Protein AF-A0A918HCF5-F1 (afdb_monomer_lite)

Foldseek 3Di:
DDKAWPDKDQAWWKDAPPDIWTKIKTKIAQPPDPQGIKIWIATPVGIDMATHVFDLRRVLRRLVVQVVVRMWTQFLSQALQWADDPVRRNVRAQKTWGHDQLEPTDPVRIDGRGHGHDPVRGDRPVVSVVSNVVSVVRHRPPDPPPPDPQQDDPDCDVVLLVVLQVPAQAKRWDFAPVDDPVDDGDLQRTQWIFGHHNNSDTDDTDGRPSHQHACVSVVHPDQPAQLSVQQSCCVSVNHPPLSNLLRLLAAWWKAQPPDPDQDWDADPVGIEGEIERDPVLDDPPRPDIDTDNSLVVLVVDDQQYWYWYSPPDPGIDTDGSVSSNVSNVVVVD

Secondary structure (DSSP, 8-state):
--EEEEEEEEEEEEEETTEEEEEEEEEEEETT-SS-EEEEEEETTEEEEEEESSHHHHHHHHHHHHHHTT-EE-BGGGSTTEE--HHHHHTT--EEEEPPTTSPPPTT-EEETTSB--GGG---HHHHHHHHHHHHHSPPPP--------S-PPP--HHHHHHHHHSTTSEEEEE-TTS-TTS---GGGEEEEEEB-TTS-B-S-EE-TT----TTTTTPPPPSSHHHHHHHHHHTTSS-THHHHHHHHHSEEEEE-SSSSPP-EEETTEEEEEEBSSGGGS-TT---EEEEEHHHHHHHS-TT-EEEESTTSSS--EEEHHHHHHHHHHTT-

pLDDT: mean 84.23, std 12.56, range [34.47, 98.44]

Structure (mmCIF, N/CA/C/O backbone):
data_AF-A0A918HCF5-F1
#
_entry.id   AF-A0A918HCF5-F1
#
loop_
_atom_site.group_PDB
_atom_site.id
_atom_site.type_symbol
_atom_site.label_atom_id
_atom_site.label_alt_id
_atom_site.label_comp_id
_atom_site.label_asym_id
_atom_site.label_entity_id
_atom_site.label_seq_id
_atom_site.pdbx_PDB_ins_code
_atom_site.Cartn_x
_atom_site.Cartn_y
_atom_site.Cartn_z
_atom_site.occupancy
_atom_site.B_iso_or_equiv
_atom_site.auth_seq_id
_atom_site.auth_comp_id
_atom_site.auth_asym_id
_atom_site.auth_atom_id
_atom_site.pdbx_PDB_model_num
ATOM 1 N N . MET A 1 1 ? -17.918 14.157 27.169 1.00 62.50 1 MET A N 1
ATOM 2 C CA . MET A 1 1 ? -18.364 13.954 25.779 1.00 62.50 1 MET A CA 1
ATOM 3 C C . MET A 1 1 ? -18.191 15.289 25.084 1.00 62.50 1 MET A C 1
ATOM 5 O O . MET A 1 1 ? -18.871 16.236 25.462 1.00 62.50 1 MET A O 1
ATOM 9 N N . SER A 1 2 ? -17.173 15.403 24.230 1.00 82.69 2 SER A N 1
ATOM 10 C CA . SER A 1 2 ? -16.855 16.632 23.493 1.00 82.69 2 SER A CA 1
ATOM 11 C C . SER A 1 2 ? -17.168 16.400 22.019 1.00 82.69 2 SER A C 1
ATOM 13 O O . SER A 1 2 ? -16.703 15.413 21.444 1.00 82.69 2 SER A O 1
ATOM 15 N N . GLU A 1 3 ? -17.974 17.280 21.429 1.00 91.75 3 GLU A N 1
ATOM 16 C CA . GLU A 1 3 ? -18.255 17.289 19.994 1.00 91.75 3 GLU A CA 1
ATOM 17 C C . GLU A 1 3 ? -17.175 18.107 19.281 1.00 91.75 3 GLU A C 1
ATOM 19 O O . GLU A 1 3 ? -16.927 19.264 19.615 1.00 91.75 3 GLU A O 1
ATOM 24 N N . THR A 1 4 ? -16.530 17.500 18.290 1.00 93.38 4 THR A N 1
ATOM 25 C CA . THR A 1 4 ? -15.562 18.150 17.407 1.00 93.38 4 THR A CA 1
ATOM 26 C C . THR A 1 4 ? -16.168 18.264 16.018 1.00 93.38 4 THR A C 1
ATOM 28 O O . THR A 1 4 ? -16.394 17.252 15.352 1.00 93.38 4 THR A O 1
ATOM 31 N N . LEU A 1 5 ? -16.420 19.493 15.565 1.00 94.88 5 LEU A N 1
ATOM 32 C CA . LEU A 1 5 ? -16.861 19.749 14.197 1.00 94.88 5 LEU A CA 1
ATOM 33 C C . LEU A 1 5 ? -15.720 19.415 13.228 1.00 94.88 5 LEU A C 1
ATOM 35 O O . LEU A 1 5 ? -14.623 19.957 13.351 1.00 94.88 5 LEU A O 1
ATOM 39 N N . LEU A 1 6 ? -15.988 18.525 12.275 1.00 91.38 6 LEU A N 1
ATOM 40 C CA . LEU A 1 6 ? -15.022 18.118 11.254 1.00 91.38 6 LEU A CA 1
ATOM 41 C C . LEU A 1 6 ? -15.186 18.941 9.973 1.00 91.38 6 LEU A C 1
ATOM 43 O O . LEU A 1 6 ? -14.208 19.195 9.278 1.00 91.38 6 LEU A O 1
ATOM 47 N N . GLY A 1 7 ? -16.408 19.391 9.688 1.00 92.81 7 GLY A N 1
ATOM 48 C CA . GLY A 1 7 ? -16.678 20.339 8.618 1.00 92.81 7 GLY A CA 1
ATOM 49 C C . GLY A 1 7 ? -18.156 20.688 8.490 1.00 92.81 7 GLY A C 1
ATOM 50 O O . GLY A 1 7 ? -19.034 20.072 9.105 1.00 92.81 7 GLY A O 1
ATOM 51 N N . SER A 1 8 ? -18.425 21.729 7.710 1.00 96.19 8 SER A N 1
ATOM 52 C CA . SER A 1 8 ? -19.771 22.173 7.376 1.00 96.19 8 SER A CA 1
ATOM 53 C C . SER A 1 8 ? -19.778 22.963 6.073 1.00 96.19 8 SER A C 1
ATOM 55 O O . SER A 1 8 ? -18.769 23.543 5.673 1.00 96.19 8 SER A O 1
ATOM 57 N N . ARG A 1 9 ? -20.935 22.987 5.413 1.00 95.38 9 ARG A N 1
ATOM 58 C CA . ARG A 1 9 ? -21.209 23.822 4.242 1.00 95.38 9 ARG A CA 1
ATOM 59 C C . ARG A 1 9 ? -22.702 24.110 4.134 1.00 95.38 9 ARG A C 1
ATOM 61 O O . ARG A 1 9 ? -23.513 23.310 4.589 1.00 95.38 9 ARG A O 1
ATOM 68 N N . ASP A 1 10 ? -23.076 25.238 3.546 1.00 95.12 10 ASP A N 1
ATOM 69 C CA . ASP A 1 10 ? -24.474 25.684 3.442 1.00 95.12 10 ASP A CA 1
ATOM 70 C C . ASP A 1 10 ? -24.995 25.722 1.995 1.00 95.12 10 ASP A C 1
ATOM 72 O O . ASP A 1 10 ? -26.099 26.197 1.739 1.00 95.12 10 ASP A O 1
ATOM 76 N N . ASP A 1 11 ? -24.190 25.258 1.042 1.00 94.81 11 ASP A N 1
ATOM 77 C CA . ASP A 1 11 ? -24.342 25.411 -0.406 1.00 94.81 11 ASP A CA 1
ATOM 78 C C . ASP A 1 11 ? -24.491 24.088 -1.167 1.00 94.81 11 ASP A C 1
ATOM 80 O O . ASP A 1 11 ? -24.522 24.088 -2.397 1.00 94.81 11 ASP A O 1
ATOM 84 N N . ALA A 1 12 ? -24.650 22.968 -0.459 1.00 95.88 12 ALA A N 1
ATOM 85 C CA . ALA A 1 12 ? -24.841 21.670 -1.088 1.00 95.88 12 ALA A CA 1
ATOM 86 C C . ALA A 1 12 ? -26.164 21.623 -1.869 1.00 95.88 12 ALA A C 1
ATOM 88 O O . ALA A 1 12 ? -27.188 22.177 -1.454 1.00 95.88 12 ALA A O 1
ATOM 89 N N . THR A 1 13 ? -26.161 20.926 -3.004 1.00 97.69 13 THR A N 1
ATOM 90 C CA . THR A 1 13 ? -27.357 20.755 -3.837 1.00 97.69 13 THR A CA 1
ATOM 91 C C . THR A 1 13 ? -28.070 19.448 -3.499 1.00 97.69 13 THR A C 1
ATOM 93 O O . THR A 1 13 ? -27.439 18.406 -3.340 1.00 97.69 13 THR A O 1
ATOM 96 N N . ALA A 1 14 ? -29.397 19.485 -3.449 1.00 97.00 14 ALA A N 1
ATOM 97 C CA . ALA A 1 14 ? -30.251 18.307 -3.409 1.00 97.00 14 ALA A CA 1
ATOM 98 C C . ALA A 1 14 ? -31.301 18.364 -4.516 1.00 97.00 14 ALA A C 1
ATOM 100 O O . ALA A 1 14 ? -31.730 19.447 -4.924 1.00 97.00 14 ALA A O 1
ATOM 101 N N . VAL A 1 15 ? -31.712 17.199 -5.005 1.00 96.94 15 VAL A N 1
ATOM 102 C CA . VAL A 1 15 ? -32.641 17.081 -6.131 1.00 96.94 15 VAL A CA 1
ATOM 103 C C . VAL A 1 15 ? -33.802 16.150 -5.822 1.00 96.94 15 VAL A C 1
ATOM 105 O O . VAL A 1 15 ? -33.627 15.140 -5.146 1.00 96.94 15 VAL A O 1
ATOM 108 N N . ARG A 1 16 ? -34.984 16.485 -6.342 1.00 96.06 16 ARG A N 1
ATOM 109 C CA . ARG A 1 16 ? -36.192 15.651 -6.297 1.00 96.06 16 ARG A CA 1
ATOM 110 C C . ARG A 1 16 ? -36.921 15.761 -7.631 1.00 96.06 16 ARG A C 1
ATOM 112 O O . ARG A 1 16 ? -37.578 16.759 -7.921 1.00 96.06 16 ARG A O 1
ATOM 119 N N . GLY A 1 17 ? -36.770 14.753 -8.486 1.00 91.06 17 GLY A N 1
ATOM 120 C CA . GLY A 1 17 ? -37.201 14.860 -9.883 1.00 91.06 17 GLY A CA 1
ATOM 121 C C . GLY A 1 17 ? -36.471 16.010 -10.588 1.00 91.06 17 GLY A C 1
ATOM 122 O O . GLY A 1 17 ? -35.249 15.997 -10.686 1.00 91.06 17 GLY A O 1
ATOM 123 N N . THR A 1 18 ? -37.208 17.017 -11.062 1.00 90.69 18 THR A N 1
ATOM 124 C CA . THR A 1 18 ? -36.635 18.230 -11.681 1.00 90.69 18 THR A CA 1
ATOM 125 C C . THR A 1 18 ? -36.381 19.365 -10.687 1.00 90.69 18 THR A C 1
ATOM 127 O O . THR A 1 18 ? -35.793 20.381 -11.055 1.00 90.69 18 THR A O 1
ATOM 130 N N . GLU A 1 19 ? -36.857 19.232 -9.448 1.00 95.25 19 GLU A N 1
ATOM 131 C CA . GLU A 1 19 ? -36.672 20.226 -8.395 1.00 95.25 19 GLU A CA 1
ATOM 132 C C . GLU A 1 19 ? -35.223 20.204 -7.900 1.00 95.25 19 GLU A C 1
ATOM 134 O O . GLU A 1 19 ? -34.655 19.135 -7.671 1.00 95.25 19 GLU A O 1
ATOM 139 N N . ARG A 1 20 ? -34.635 21.392 -7.717 1.00 96.31 20 ARG A N 1
ATOM 140 C CA . ARG A 1 20 ? -33.312 21.583 -7.114 1.00 96.31 20 ARG A CA 1
ATOM 141 C C . ARG A 1 20 ? -33.441 22.484 -5.897 1.00 96.31 20 ARG A C 1
ATOM 143 O O . ARG A 1 20 ? -34.070 23.536 -5.980 1.00 96.31 20 ARG A O 1
ATOM 150 N N . ALA A 1 21 ? -32.800 22.098 -4.805 1.00 96.06 21 ALA A N 1
ATOM 151 C CA . ALA A 1 21 ? -32.773 22.863 -3.572 1.00 96.06 21 ALA A CA 1
ATOM 152 C C . ALA A 1 21 ? -31.351 22.986 -3.030 1.00 96.06 21 ALA A C 1
ATOM 154 O O . ALA A 1 21 ? -30.551 22.058 -3.136 1.00 96.06 21 ALA A O 1
ATOM 155 N N . ARG A 1 22 ? -31.062 24.135 -2.417 1.00 96.94 22 ARG A N 1
ATOM 156 C CA . ARG A 1 22 ? -29.862 24.332 -1.604 1.00 96.94 22 ARG A CA 1
ATOM 157 C C . ARG A 1 22 ? -30.117 23.768 -0.206 1.00 96.94 22 ARG A C 1
ATOM 159 O O . ARG A 1 22 ? -31.209 23.943 0.337 1.00 96.94 22 ARG A O 1
ATOM 166 N N . CYS A 1 23 ? -29.125 23.102 0.362 1.00 97.06 23 CYS A N 1
ATOM 167 C CA . CYS A 1 23 ? -29.176 22.528 1.698 1.00 97.06 23 CYS A CA 1
ATOM 168 C C . CYS A 1 23 ? -27.843 22.722 2.423 1.00 97.06 23 CYS A C 1
ATOM 170 O O . CYS A 1 23 ? -26.794 22.900 1.802 1.00 97.06 23 CYS A O 1
ATOM 172 N N . ALA A 1 24 ? -27.903 22.692 3.749 1.00 98.06 24 ALA A N 1
ATOM 173 C CA . ALA A 1 24 ? -26.735 22.736 4.605 1.00 98.06 24 ALA A CA 1
ATOM 174 C C . ALA A 1 24 ? -26.363 21.332 5.073 1.00 98.06 24 ALA A C 1
ATOM 176 O O . ALA A 1 24 ? -27.235 20.544 5.439 1.00 98.06 24 ALA A O 1
ATOM 177 N N . LEU A 1 25 ? -25.065 21.050 5.087 1.00 98.25 25 LEU A N 1
ATOM 178 C CA . LEU A 1 25 ? -24.468 19.835 5.615 1.00 98.25 25 LEU A CA 1
ATOM 179 C C . LEU A 1 25 ? -23.509 20.200 6.743 1.00 98.25 25 LEU A C 1
ATOM 181 O O . LEU A 1 25 ? -22.723 21.140 6.624 1.00 98.25 25 LEU A O 1
ATOM 185 N N . ARG A 1 26 ? -23.523 19.425 7.823 1.00 97.81 26 ARG A N 1
ATOM 186 C CA . ARG A 1 26 ? -22.461 19.454 8.836 1.00 97.81 26 ARG A CA 1
ATOM 187 C C . ARG A 1 26 ? -22.110 18.043 9.265 1.00 97.81 26 ARG A C 1
ATOM 189 O O . ARG A 1 26 ? -22.986 17.181 9.313 1.00 97.81 26 ARG A O 1
ATOM 196 N N . TRP A 1 27 ? -20.846 17.819 9.593 1.00 97.44 27 TRP A N 1
ATOM 197 C CA . TRP A 1 27 ? -20.366 16.532 10.072 1.00 97.44 27 TRP A CA 1
ATOM 198 C C . TRP A 1 27 ? -19.355 16.706 11.198 1.00 97.44 27 TRP A C 1
ATOM 200 O O . TRP A 1 27 ? -18.570 17.657 11.234 1.00 97.44 27 TRP A O 1
ATOM 210 N N . TRP A 1 28 ? -19.411 15.796 12.159 1.00 96.12 28 TRP A N 1
ATOM 211 C CA . TRP A 1 28 ? -18.687 15.919 13.417 1.00 96.12 28 TRP A CA 1
ATOM 212 C C . TRP A 1 28 ? -18.269 14.558 13.959 1.00 96.12 28 TRP A C 1
ATOM 214 O O . TRP A 1 28 ? -18.730 13.507 13.502 1.00 96.12 28 TRP A O 1
ATOM 224 N N . ARG A 1 29 ? -17.400 14.604 14.967 1.00 94.00 29 ARG A N 1
ATOM 225 C CA . ARG A 1 29 ? -17.014 13.464 15.788 1.00 94.00 29 ARG A CA 1
ATOM 226 C C . ARG A 1 29 ? -17.291 13.752 17.259 1.00 94.00 29 ARG A C 1
ATOM 228 O O . ARG A 1 29 ? -16.919 14.805 17.763 1.00 94.00 29 ARG A O 1
ATOM 235 N N . GLU A 1 30 ? -17.899 12.807 17.955 1.00 93.44 30 GLU A N 1
ATOM 236 C CA . GLU A 1 30 ? -18.167 12.842 19.387 1.00 93.44 30 GLU A CA 1
ATOM 237 C C . GLU A 1 30 ? -17.288 11.814 20.108 1.00 93.44 30 GLU A C 1
ATOM 239 O O . GLU A 1 30 ? -17.373 10.607 19.875 1.00 93.44 30 GLU A O 1
ATOM 244 N N . GLU A 1 31 ? -16.409 12.293 20.984 1.00 86.12 31 GLU A N 1
ATOM 245 C CA . GLU A 1 31 ? -15.469 11.428 21.692 1.00 86.12 31 GLU A CA 1
ATOM 246 C C . GLU A 1 31 ? -16.160 10.616 22.800 1.00 86.12 31 GLU A C 1
ATOM 248 O O . GLU A 1 31 ? -16.886 11.162 23.638 1.00 86.12 31 GLU A O 1
ATOM 253 N N . GLY A 1 32 ? -15.908 9.302 22.809 1.00 80.62 32 GLY A N 1
ATOM 254 C CA . GLY A 1 32 ? -16.466 8.356 23.781 1.00 80.62 32 GLY A CA 1
ATOM 255 C C . GLY A 1 32 ? -17.873 7.840 23.453 1.00 80.62 32 GLY A C 1
ATOM 256 O O . GLY A 1 32 ? -18.394 7.012 24.198 1.00 80.62 32 GLY A O 1
ATOM 257 N N . ALA A 1 33 ? -18.490 8.286 22.354 1.00 85.56 33 ALA A N 1
ATOM 258 C CA . ALA A 1 33 ? -19.772 7.753 21.901 1.00 85.56 33 ALA A CA 1
ATOM 259 C C . ALA A 1 33 ? -19.594 6.401 21.166 1.00 85.56 33 ALA A C 1
ATOM 261 O O . ALA A 1 33 ? -18.639 6.255 20.402 1.00 85.56 33 ALA A O 1
ATOM 262 N N . PRO A 1 34 ? -20.523 5.430 21.315 1.00 82.31 34 PRO A N 1
ATOM 263 C CA . PRO A 1 34 ? -20.479 4.156 20.579 1.00 82.31 34 PRO A CA 1
ATOM 264 C C . PRO A 1 34 ? -20.518 4.315 19.050 1.00 82.31 34 PRO A C 1
ATOM 266 O O . PRO A 1 34 ? -19.928 3.522 18.320 1.00 82.31 34 PRO A O 1
ATOM 269 N N . MET A 1 35 ? -21.213 5.355 18.580 1.00 90.62 35 MET A N 1
ATOM 270 C CA . MET A 1 35 ? -21.303 5.781 17.181 1.00 90.62 35 MET A CA 1
ATOM 271 C C . MET A 1 35 ? -20.739 7.203 17.093 1.00 90.62 35 MET A C 1
ATOM 273 O O . MET A 1 35 ? -21.506 8.166 17.194 1.00 90.62 35 MET A O 1
ATOM 277 N N . PRO A 1 36 ? -19.404 7.352 17.029 1.00 91.62 36 PRO A N 1
ATOM 278 C CA . PRO A 1 36 ? -18.760 8.635 17.250 1.00 91.62 36 PRO A CA 1
ATOM 279 C C . PRO A 1 36 ? -18.913 9.609 16.084 1.00 91.62 36 PRO A C 1
ATOM 281 O O . PRO A 1 36 ? -18.654 10.782 16.292 1.00 91.62 36 PRO A O 1
ATOM 284 N N . TYR A 1 37 ? -19.328 9.196 14.885 1.00 94.88 37 TYR A N 1
ATOM 285 C CA . TYR A 1 37 ? -19.448 10.103 13.739 1.00 94.88 37 TYR A CA 1
ATOM 286 C C . TYR A 1 37 ? -20.899 10.477 13.473 1.00 94.88 37 TYR A C 1
ATOM 288 O O . TYR A 1 37 ? -21.778 9.614 13.466 1.00 94.88 37 TYR A O 1
ATOM 296 N N . GLY A 1 38 ? -21.139 11.763 13.223 1.00 97.00 38 GLY A N 1
ATOM 297 C CA . GLY A 1 38 ? -22.457 12.298 12.905 1.00 97.00 38 GLY A CA 1
ATOM 298 C C . GLY A 1 38 ? -22.451 13.138 11.635 1.00 97.00 38 GLY A C 1
ATOM 299 O O . GLY A 1 38 ? -21.469 13.817 11.335 1.00 97.00 38 GLY A O 1
ATOM 300 N N . VAL A 1 39 ? -23.559 13.081 10.899 1.00 98.31 39 VAL A N 1
ATOM 301 C CA . VAL A 1 39 ? -23.854 13.926 9.737 1.00 98.31 39 VAL A CA 1
ATOM 302 C C . VAL A 1 39 ? -25.265 14.479 9.901 1.00 98.31 39 VAL A C 1
ATOM 304 O O . VAL A 1 39 ? -26.181 13.759 10.293 1.00 98.31 39 VAL A O 1
ATOM 307 N N . GLU A 1 40 ? -25.449 15.753 9.581 1.00 98.44 40 GLU A N 1
ATOM 308 C CA . GLU A 1 40 ? -26.750 16.414 9.526 1.00 98.44 40 GLU A CA 1
ATOM 309 C C . GLU A 1 40 ? -26.943 17.072 8.165 1.00 98.44 40 GLU A C 1
ATOM 311 O O . GLU A 1 40 ? -26.016 17.701 7.651 1.00 98.44 40 GLU A O 1
ATOM 316 N N . ALA A 1 41 ? -28.158 16.962 7.623 1.00 98.38 41 ALA A N 1
ATOM 317 C CA . ALA A 1 41 ? -28.588 17.676 6.430 1.00 98.38 41 ALA A CA 1
ATOM 318 C C . ALA A 1 41 ? -29.865 18.481 6.695 1.00 98.38 41 ALA A C 1
ATOM 320 O O . ALA A 1 41 ? -30.915 17.910 7.003 1.00 98.38 41 ALA A O 1
ATOM 321 N N . ALA A 1 42 ? -29.792 19.798 6.500 1.00 98.19 42 ALA A N 1
ATOM 322 C CA . ALA A 1 42 ? -30.911 20.720 6.655 1.00 98.19 42 ALA A CA 1
ATOM 323 C C . ALA A 1 42 ? -31.308 21.346 5.309 1.00 98.19 42 ALA A C 1
ATOM 325 O O . ALA A 1 42 ? -30.478 21.934 4.618 1.00 98.19 42 ALA A O 1
ATOM 326 N N . GLY A 1 43 ? -32.580 21.238 4.932 1.00 97.06 43 GLY A N 1
ATOM 327 C CA . GLY A 1 43 ? -33.101 21.714 3.649 1.00 97.06 43 GLY A CA 1
ATOM 328 C C . GLY A 1 43 ? -34.630 21.827 3.641 1.00 97.06 43 GLY A C 1
ATOM 329 O O . GLY A 1 43 ? -35.248 21.903 4.704 1.00 97.06 43 GLY A O 1
ATOM 330 N N . PRO A 1 44 ? -35.281 21.810 2.463 1.00 95.69 44 PRO A N 1
ATOM 331 C CA . PRO A 1 44 ? -36.746 21.879 2.355 1.00 95.69 44 PRO A CA 1
ATOM 332 C C . PRO A 1 44 ? -37.504 20.749 3.069 1.00 95.69 44 PRO A C 1
ATOM 334 O O . PRO A 1 44 ? -38.698 20.871 3.324 1.00 95.69 44 PRO A O 1
ATOM 337 N N . TRP A 1 45 ? -36.822 19.649 3.389 1.00 95.19 45 TRP A N 1
ATOM 338 C CA . TRP A 1 45 ? -37.332 18.521 4.175 1.00 95.19 45 TRP A CA 1
ATOM 339 C C . TRP A 1 45 ? -37.234 18.731 5.699 1.00 95.19 45 TRP A C 1
ATOM 341 O O . TRP A 1 45 ? -37.576 17.827 6.457 1.00 95.19 45 TRP A O 1
ATOM 351 N N . GLY A 1 46 ? -36.758 19.888 6.169 1.00 96.69 46 GLY A N 1
ATOM 352 C CA . GLY A 1 46 ? -36.397 20.110 7.571 1.00 96.69 46 GLY A CA 1
ATOM 353 C C . GLY A 1 46 ? -34.943 19.721 7.838 1.00 96.69 46 GLY A C 1
ATOM 354 O O . GLY A 1 46 ? -34.090 19.929 6.979 1.00 96.69 46 GLY A O 1
ATOM 355 N N . SER A 1 47 ? -34.652 19.169 9.018 1.00 97.00 47 SER A N 1
ATOM 356 C CA . SER A 1 47 ? -33.322 18.655 9.374 1.00 97.00 47 SER A CA 1
ATOM 357 C C . SER A 1 47 ? -33.394 17.160 9.672 1.00 97.00 47 SER A C 1
ATOM 359 O O . SER A 1 47 ? -34.292 16.708 10.383 1.00 97.00 47 SER A O 1
ATOM 361 N N . VAL A 1 48 ? -32.452 16.405 9.111 1.00 98.12 48 VAL A N 1
ATOM 362 C CA . VAL A 1 48 ? -32.272 14.970 9.351 1.00 98.12 48 VAL A CA 1
ATOM 363 C C . VAL A 1 48 ? -30.839 14.699 9.782 1.00 98.12 48 VAL A C 1
ATOM 365 O O . VAL A 1 48 ? -29.904 15.357 9.321 1.00 98.12 48 VAL A O 1
ATOM 368 N N . GLN A 1 49 ? -30.664 13.716 10.661 1.00 97.81 49 GLN A N 1
ATOM 369 C CA . GLN A 1 49 ? -29.364 13.350 11.213 1.00 97.81 49 GLN A CA 1
ATOM 370 C C . GLN A 1 49 ? -29.129 11.847 11.106 1.00 97.81 49 GLN A C 1
ATOM 372 O O . GLN A 1 49 ? -30.047 11.043 11.271 1.00 97.81 49 GLN A O 1
ATOM 377 N N . GLY A 1 50 ? -27.872 11.485 10.876 1.00 96.81 50 GLY A N 1
ATOM 378 C CA . GLY A 1 50 ? -27.381 10.116 10.874 1.00 96.81 50 GLY A CA 1
ATOM 379 C C . GLY A 1 50 ? -26.134 10.004 11.740 1.00 96.81 50 GLY A C 1
ATOM 380 O O . GLY A 1 50 ? -25.299 10.909 11.750 1.00 96.81 50 GLY A O 1
ATOM 381 N N . ARG A 1 51 ? -26.010 8.900 12.482 1.00 95.94 51 ARG A N 1
ATOM 382 C CA . ARG A 1 51 ? -24.837 8.597 13.315 1.00 95.94 51 ARG A CA 1
ATOM 383 C C . ARG A 1 51 ? -24.325 7.195 13.024 1.00 95.94 51 ARG A C 1
ATOM 385 O O . ARG A 1 51 ? -25.128 6.285 12.822 1.00 95.94 51 ARG A O 1
ATOM 392 N N . ASN A 1 52 ? -23.006 7.022 13.004 1.00 94.19 52 ASN A N 1
ATOM 393 C CA . ASN A 1 52 ? -22.388 5.715 12.795 1.00 94.19 52 ASN A CA 1
ATOM 394 C C . ASN A 1 52 ? -20.923 5.648 13.279 1.00 94.19 52 ASN A C 1
ATOM 396 O O . ASN A 1 52 ? -20.400 6.594 13.871 1.00 94.19 52 ASN A O 1
ATOM 400 N N . HIS A 1 53 ? -20.269 4.514 13.025 1.00 88.62 53 HIS A N 1
ATOM 401 C CA . HIS A 1 53 ? -18.853 4.271 13.303 1.00 88.62 53 HIS A CA 1
ATOM 402 C C . HIS A 1 53 ? -17.900 5.032 12.368 1.00 88.62 53 HIS A C 1
ATOM 404 O O . HIS A 1 53 ? -16.729 5.174 12.706 1.00 88.62 53 HIS A O 1
ATOM 410 N N . ASP A 1 54 ? -18.397 5.558 11.243 1.00 88.94 54 ASP A N 1
ATOM 411 C CA . ASP A 1 54 ? -17.659 6.411 10.308 1.00 88.94 54 ASP A CA 1
ATOM 412 C C . ASP A 1 54 ? -18.582 7.392 9.556 1.00 88.94 54 ASP A C 1
ATOM 414 O O . ASP A 1 54 ? -19.815 7.289 9.594 1.00 88.94 54 ASP A O 1
ATOM 418 N N . LEU A 1 55 ? -17.970 8.359 8.864 1.00 91.19 55 LEU A N 1
ATOM 419 C CA . LEU A 1 55 ? -18.670 9.410 8.118 1.00 91.19 55 LEU A CA 1
ATOM 420 C C . LEU A 1 55 ? -19.454 8.884 6.908 1.00 91.19 55 LEU A C 1
ATOM 422 O O . LEU A 1 55 ? -20.508 9.440 6.598 1.00 91.19 55 LEU A O 1
ATOM 426 N N . SER A 1 56 ? -18.992 7.824 6.233 1.00 91.75 56 SER A N 1
ATOM 427 C CA . SER A 1 56 ? -19.701 7.267 5.072 1.00 91.75 56 SER A CA 1
ATOM 428 C C . SER A 1 56 ? -21.023 6.618 5.467 1.00 91.75 56 SER A C 1
ATOM 430 O O . SER A 1 56 ? -22.048 6.878 4.835 1.00 91.75 56 SER A O 1
ATOM 432 N N . HIS A 1 57 ? -21.035 5.840 6.550 1.00 93.31 57 HIS A N 1
ATOM 433 C CA . HIS A 1 57 ? -22.244 5.210 7.064 1.00 93.31 57 HIS A CA 1
ATOM 434 C C . HIS A 1 57 ? -23.167 6.227 7.746 1.00 93.31 57 HIS A C 1
ATOM 436 O O . HIS A 1 57 ? -24.387 6.120 7.621 1.00 93.31 57 HIS A O 1
ATOM 442 N N . ALA A 1 58 ? -22.619 7.252 8.409 1.00 96.06 58 ALA A N 1
ATOM 443 C CA . ALA A 1 58 ? -23.421 8.357 8.939 1.00 96.06 58 ALA A CA 1
ATOM 444 C C . ALA A 1 58 ? -24.110 9.154 7.810 1.00 96.06 58 ALA A C 1
ATOM 446 O O . ALA A 1 58 ? -25.303 9.451 7.905 1.00 96.06 58 ALA A O 1
ATOM 447 N N . LEU A 1 59 ? -23.404 9.424 6.703 1.00 97.25 59 LEU A N 1
ATOM 448 C CA . LEU A 1 59 ? -23.983 10.027 5.497 1.00 97.25 59 LEU A CA 1
ATOM 449 C C . LEU A 1 59 ? -25.028 9.109 4.843 1.00 97.25 59 LEU A C 1
ATOM 451 O O . LEU A 1 59 ? -26.054 9.595 4.368 1.00 97.25 59 LEU A O 1
ATOM 455 N N . ALA A 1 60 ? -24.803 7.793 4.824 1.00 95.38 60 ALA A N 1
ATOM 456 C CA . ALA A 1 60 ? -25.775 6.836 4.300 1.00 95.38 60 ALA A CA 1
ATOM 457 C C . ALA A 1 60 ? -27.084 6.840 5.108 1.00 95.38 60 ALA A C 1
ATOM 459 O O . ALA A 1 60 ? -28.161 6.754 4.526 1.00 95.38 60 ALA A O 1
ATOM 460 N N . GLU A 1 61 ? -27.025 7.002 6.430 1.00 97.69 61 GLU A N 1
ATOM 461 C CA . GLU A 1 61 ? -28.232 7.109 7.258 1.00 97.69 61 GLU A CA 1
ATOM 462 C C . GLU A 1 61 ? -29.031 8.387 6.948 1.00 97.69 61 GLU A C 1
ATOM 464 O O . GLU A 1 61 ? -30.246 8.328 6.757 1.00 97.69 61 GLU A O 1
ATOM 469 N N . VAL A 1 62 ? -28.349 9.526 6.779 1.00 98.31 62 VAL A N 1
ATOM 470 C CA . VAL A 1 62 ? -28.981 10.773 6.310 1.00 98.31 62 VAL A CA 1
ATOM 471 C C . VAL A 1 62 ? -29.638 10.573 4.945 1.00 98.31 62 VAL A C 1
ATOM 473 O O . VAL A 1 62 ? -30.812 10.894 4.764 1.00 98.31 62 VAL A O 1
ATOM 476 N N . ARG A 1 63 ? -28.911 10.005 3.978 1.00 98.00 63 ARG A N 1
ATOM 477 C CA . ARG A 1 63 ? -29.424 9.773 2.620 1.00 98.00 63 ARG A CA 1
ATOM 478 C C . ARG A 1 63 ? -30.645 8.864 2.608 1.00 98.00 63 ARG A C 1
ATOM 480 O O . ARG A 1 63 ? -31.600 9.171 1.909 1.00 98.00 63 ARG A O 1
ATOM 487 N N . ARG A 1 64 ? -30.668 7.811 3.427 1.00 97.75 64 ARG A N 1
ATOM 488 C CA . ARG A 1 64 ? -31.820 6.905 3.548 1.00 97.75 64 ARG A CA 1
ATOM 489 C C . ARG A 1 64 ? -33.095 7.643 3.961 1.00 97.75 64 ARG A C 1
ATOM 491 O O . ARG A 1 64 ? -34.162 7.376 3.414 1.00 97.75 64 ARG A O 1
ATOM 498 N N . GLN A 1 65 ? -32.983 8.581 4.901 1.00 97.88 65 GLN A N 1
ATOM 499 C CA . GLN A 1 65 ? -34.113 9.403 5.344 1.00 97.88 65 GLN A CA 1
ATOM 500 C C . GLN A 1 65 ? -34.567 10.383 4.250 1.00 97.88 65 GLN A C 1
ATOM 502 O O . GLN A 1 65 ? -35.766 10.554 4.036 1.00 97.88 65 GLN A O 1
ATOM 507 N N . LEU A 1 66 ? -33.627 10.989 3.519 1.00 97.38 66 LEU A N 1
ATOM 508 C CA . LEU A 1 66 ? -33.931 11.897 2.405 1.00 97.38 66 LEU A CA 1
ATOM 509 C C . LEU A 1 66 ? -34.591 11.181 1.223 1.00 97.38 66 LEU A C 1
ATOM 511 O O . LEU A 1 66 ? -35.567 11.683 0.659 1.00 97.38 66 LEU A O 1
ATOM 515 N N . GLU A 1 67 ? -34.107 9.985 0.896 1.00 96.94 67 GLU A N 1
ATOM 516 C CA . GLU A 1 67 ? -34.623 9.144 -0.183 1.00 96.94 67 GLU A CA 1
ATOM 517 C C . GLU A 1 67 ? -36.087 8.748 0.057 1.00 96.94 67 GLU A C 1
ATOM 519 O O . GLU A 1 67 ? -36.869 8.714 -0.892 1.00 96.94 67 GLU A O 1
ATOM 524 N N . ALA A 1 68 ? -36.509 8.564 1.316 1.00 93.88 68 ALA A N 1
ATOM 525 C CA . ALA A 1 68 ? -37.915 8.333 1.664 1.00 93.88 68 ALA A CA 1
ATOM 526 C C . ALA A 1 68 ? -38.835 9.512 1.278 1.00 93.88 68 ALA A C 1
ATOM 528 O O . ALA A 1 68 ? -40.016 9.312 0.994 1.00 93.88 68 ALA A O 1
ATOM 529 N N . GLY A 1 69 ? -38.294 10.735 1.232 1.00 93.19 69 GLY A N 1
ATOM 530 C CA . GLY A 1 69 ? -38.967 11.942 0.737 1.00 93.19 69 GLY A CA 1
ATOM 531 C C . GLY A 1 69 ? -38.731 12.236 -0.751 1.00 93.19 69 GLY A C 1
ATOM 532 O O . GLY A 1 69 ? -39.160 13.288 -1.238 1.00 93.19 69 GLY A O 1
ATOM 533 N N . GLY A 1 70 ? -38.038 11.341 -1.466 1.00 95.75 70 GLY A N 1
ATOM 534 C CA . GLY A 1 70 ? -37.671 11.481 -2.876 1.00 95.75 70 GLY A CA 1
ATOM 535 C C . GLY A 1 70 ? -36.475 12.399 -3.145 1.00 95.75 70 GLY A C 1
ATOM 536 O O . GLY A 1 70 ? -36.249 12.762 -4.298 1.00 95.75 70 GLY A O 1
ATOM 537 N N . TRP A 1 71 ? -35.731 12.801 -2.111 1.00 98.00 71 TRP A N 1
ATOM 538 C CA . TRP A 1 71 ? -34.576 13.686 -2.241 1.00 98.00 71 TRP A CA 1
ATOM 539 C C . TRP A 1 71 ? -33.271 12.902 -2.392 1.00 98.00 71 TRP A C 1
ATOM 541 O O . TRP A 1 71 ? -33.011 11.960 -1.648 1.00 98.00 71 TRP A O 1
ATOM 551 N N . LEU A 1 72 ? -32.413 13.347 -3.310 1.00 97.75 72 LEU A N 1
ATOM 552 C CA . LEU A 1 72 ? -31.035 12.882 -3.467 1.00 97.75 72 LEU A CA 1
ATOM 553 C C . LEU A 1 72 ? -30.063 14.030 -3.196 1.00 97.75 72 LEU A C 1
ATOM 555 O O . LEU A 1 72 ? -30.227 15.121 -3.741 1.00 97.75 72 LEU A O 1
ATOM 559 N N . LEU A 1 73 ? -29.034 13.780 -2.384 1.00 97.75 73 LEU A N 1
ATOM 560 C CA . LEU A 1 73 ? -27.934 14.726 -2.180 1.00 97.75 73 LEU A CA 1
ATOM 561 C C . LEU A 1 73 ? -26.945 14.640 -3.345 1.00 97.75 73 LEU A C 1
ATOM 563 O O . LEU A 1 73 ? -26.424 13.566 -3.639 1.00 97.75 73 LEU A O 1
ATOM 567 N N . ALA A 1 74 ? -26.644 15.778 -3.966 1.00 97.25 74 ALA A N 1
ATOM 568 C CA . ALA A 1 74 ? -25.683 15.902 -5.056 1.00 97.25 74 ALA A CA 1
ATOM 569 C C . ALA A 1 74 ? -24.247 16.055 -4.524 1.00 97.25 74 ALA A C 1
ATOM 571 O O . ALA A 1 74 ? -23.567 17.043 -4.793 1.00 97.25 74 ALA A O 1
ATOM 572 N N . VAL A 1 75 ? -23.805 15.078 -3.731 1.00 97.88 75 VAL A N 1
ATOM 573 C CA . VAL A 1 75 ? -22.451 15.018 -3.160 1.00 97.88 75 VAL A CA 1
ATOM 574 C C . VAL A 1 75 ? -21.713 13.780 -3.644 1.00 97.88 75 VAL A C 1
ATOM 576 O O . VAL A 1 75 ? -22.338 12.784 -4.021 1.00 97.88 75 VAL A O 1
ATOM 579 N N . ASN A 1 76 ? -20.381 13.803 -3.612 1.00 96.81 76 ASN A N 1
ATOM 580 C CA . ASN A 1 76 ? -19.575 12.683 -4.101 1.00 96.81 76 ASN A CA 1
ATOM 581 C C . ASN A 1 76 ? -19.892 11.362 -3.395 1.00 96.81 76 ASN A C 1
ATOM 583 O O . ASN A 1 76 ? -19.892 10.323 -4.047 1.00 96.81 76 ASN A O 1
ATOM 587 N N . GLY A 1 77 ? -20.255 11.387 -2.109 1.00 94.06 77 GLY A N 1
ATOM 588 C CA . GLY A 1 77 ? -20.694 10.195 -1.379 1.00 94.06 77 GLY A CA 1
ATOM 589 C C . GLY A 1 77 ? -21.941 9.506 -1.956 1.00 94.06 77 GLY A C 1
ATOM 590 O O . GLY A 1 77 ? -22.202 8.356 -1.609 1.00 94.06 77 GLY A O 1
ATOM 591 N N . ALA A 1 78 ? -22.695 10.166 -2.843 1.00 95.88 78 ALA A N 1
ATOM 592 C CA . ALA A 1 78 ? -23.862 9.612 -3.530 1.00 95.88 78 ALA A CA 1
ATOM 593 C C . ALA A 1 78 ? -23.582 9.110 -4.959 1.00 95.88 78 ALA A C 1
ATOM 595 O O . ALA A 1 78 ? -24.499 8.629 -5.629 1.00 95.88 78 ALA A O 1
ATOM 596 N N . ARG A 1 79 ? -22.333 9.196 -5.431 1.00 94.25 79 ARG A N 1
ATOM 597 C CA . ARG A 1 79 ? -21.932 8.697 -6.750 1.00 94.25 79 ARG A CA 1
ATOM 598 C C . ARG A 1 79 ? -21.671 7.182 -6.744 1.00 94.25 79 ARG A C 1
ATOM 600 O O . ARG A 1 79 ? -21.150 6.655 -5.760 1.00 94.25 79 ARG A O 1
ATOM 607 N N . PRO A 1 80 ? -21.950 6.466 -7.846 1.00 88.44 80 PRO A N 1
ATOM 608 C CA . PRO A 1 80 ? -21.695 5.025 -7.968 1.00 88.44 80 PRO A CA 1
ATOM 609 C C . PRO A 1 80 ? -20.209 4.672 -8.002 1.00 88.44 80 PRO A C 1
ATOM 611 O O . PRO A 1 80 ? -19.825 3.566 -7.633 1.00 88.44 80 PRO A O 1
ATOM 614 N N . ASP A 1 81 ? -19.386 5.602 -8.479 1.00 86.81 81 ASP A N 1
ATOM 615 C CA . ASP A 1 81 ? -17.953 5.441 -8.678 1.00 86.81 81 ASP A CA 1
ATOM 616 C C . ASP A 1 81 ? -17.138 5.989 -7.503 1.00 86.81 81 ASP A C 1
ATOM 618 O O . ASP A 1 81 ? -15.929 6.117 -7.624 1.00 86.81 81 ASP A O 1
ATOM 622 N N . VAL A 1 82 ? -17.757 6.310 -6.363 1.00 89.06 82 VAL A N 1
ATOM 623 C CA . VAL A 1 82 ? -17.054 6.812 -5.176 1.00 89.06 82 VAL A CA 1
ATOM 624 C C . VAL A 1 82 ? -17.269 5.872 -3.995 1.00 89.06 82 VAL A C 1
ATOM 626 O O . VAL A 1 82 ? -18.407 5.558 -3.641 1.00 89.06 82 VAL A O 1
ATOM 629 N N . ARG A 1 83 ? -16.181 5.423 -3.354 1.00 82.06 83 ARG A N 1
ATOM 630 C CA . ARG A 1 83 ? -16.257 4.540 -2.176 1.00 82.06 83 ARG A CA 1
ATOM 631 C C . ARG A 1 83 ? -15.129 4.799 -1.178 1.00 82.06 83 ARG A C 1
ATOM 633 O O . ARG A 1 83 ? -13.971 4.963 -1.557 1.00 82.06 83 ARG A O 1
ATOM 640 N N . GLN A 1 84 ? -15.459 4.776 0.113 1.00 78.88 84 GLN A N 1
ATOM 641 C CA . GLN A 1 84 ? -14.462 4.639 1.176 1.00 78.88 84 GLN A CA 1
ATOM 642 C C . GLN A 1 84 ? -14.182 3.156 1.433 1.00 78.88 84 GLN A C 1
ATOM 644 O O . GLN A 1 84 ? -15.108 2.351 1.537 1.00 78.88 84 GLN A O 1
ATOM 649 N N . SER A 1 85 ? -12.904 2.785 1.529 1.00 70.50 85 SER A N 1
ATOM 650 C CA . SER A 1 85 ? -12.523 1.475 2.067 1.00 70.50 85 SER A CA 1
ATOM 651 C C . SER A 1 85 ? -12.677 1.477 3.590 1.00 70.50 85 SER A C 1
ATOM 653 O O . SER A 1 85 ? -12.637 2.541 4.206 1.00 70.50 85 SER A O 1
ATOM 655 N N . GLY A 1 86 ? -12.786 0.298 4.213 1.00 61.25 86 GLY A N 1
ATOM 656 C CA . GLY A 1 86 ? -12.852 0.192 5.678 1.00 61.25 86 GLY A CA 1
ATOM 657 C C . GLY A 1 86 ? -11.661 0.854 6.384 1.00 61.25 86 GLY A C 1
ATOM 658 O O . GLY A 1 86 ? -11.843 1.535 7.384 1.00 61.25 86 GLY A O 1
ATOM 659 N N . MET A 1 87 ? -10.456 0.757 5.807 1.00 55.47 87 MET A N 1
ATOM 660 C CA . MET A 1 87 ? -9.257 1.425 6.336 1.00 55.47 87 MET A CA 1
ATOM 661 C C . MET A 1 87 ? -9.353 2.955 6.265 1.00 55.47 87 MET A C 1
ATOM 663 O O . MET A 1 87 ? -8.985 3.646 7.211 1.00 55.47 87 MET A O 1
ATOM 667 N N . VAL A 1 88 ? -9.858 3.494 5.150 1.00 60.16 88 VAL A N 1
ATOM 668 C CA . VAL A 1 88 ? -10.025 4.944 4.977 1.00 60.16 88 VAL A CA 1
ATOM 669 C C . VAL A 1 88 ? -11.130 5.460 5.897 1.00 60.16 88 VAL A C 1
ATOM 671 O O . VAL A 1 88 ? -10.909 6.437 6.608 1.00 60.16 88 VAL A O 1
ATOM 674 N N . ALA A 1 89 ? -12.262 4.758 5.972 1.00 65.62 89 ALA A N 1
ATOM 675 C CA . ALA A 1 89 ? -13.359 5.068 6.886 1.00 65.62 89 ALA A CA 1
ATOM 676 C C . ALA A 1 89 ? -12.894 5.068 8.357 1.00 65.62 89 ALA A C 1
ATOM 678 O O . ALA A 1 89 ? -13.165 6.019 9.090 1.00 65.62 89 ALA A O 1
ATOM 679 N N . GLY A 1 90 ? -12.101 4.067 8.758 1.00 54.69 90 GLY A N 1
ATOM 680 C CA . GLY A 1 90 ? -11.563 3.924 10.116 1.00 54.69 90 GLY A CA 1
ATOM 681 C C . GLY A 1 90 ? -10.598 5.030 10.558 1.00 54.69 90 GLY A C 1
ATOM 682 O O . GLY A 1 90 ? -10.443 5.264 11.753 1.00 54.69 90 GLY A O 1
ATOM 683 N N . SER A 1 91 ? -9.982 5.765 9.624 1.00 67.00 91 SER A N 1
ATOM 684 C CA . SER A 1 91 ? -9.153 6.934 9.961 1.00 67.00 91 SER A CA 1
ATOM 685 C C . SER A 1 91 ? -9.962 8.185 10.331 1.00 67.00 91 SER A C 1
ATOM 687 O O . SER A 1 91 ? -9.399 9.160 10.830 1.00 67.00 91 SER A O 1
ATOM 689 N N . GLY A 1 92 ? -11.278 8.181 10.087 1.00 68.62 92 GLY A N 1
ATOM 690 C CA . GLY A 1 92 ? -12.149 9.324 10.354 1.00 68.62 92 GLY A CA 1
ATOM 691 C C . GLY A 1 92 ? -12.041 10.472 9.351 1.00 68.62 92 GLY A C 1
ATOM 692 O O . GLY A 1 92 ? -12.475 11.579 9.666 1.00 68.62 92 GLY A O 1
ATOM 693 N N . THR A 1 93 ? -11.458 10.232 8.172 1.00 77.75 93 THR A N 1
ATOM 694 C CA . THR A 1 93 ? -11.400 11.206 7.073 1.00 77.75 93 THR A CA 1
ATOM 695 C C . THR A 1 93 ? -12.695 11.207 6.261 1.00 77.75 93 THR A C 1
ATOM 697 O O . THR A 1 93 ? -13.414 10.210 6.191 1.00 77.75 93 THR A O 1
ATOM 700 N N . ASP A 1 94 ? -12.974 12.318 5.589 1.00 84.50 94 ASP A N 1
ATOM 701 C CA . ASP A 1 94 ? -14.045 12.448 4.607 1.00 84.50 94 ASP A CA 1
ATOM 702 C C . ASP A 1 94 ? -13.585 12.115 3.175 1.00 84.50 94 ASP A C 1
ATOM 704 O O . ASP A 1 94 ? -14.355 12.268 2.234 1.00 84.50 94 ASP A O 1
ATOM 708 N N . ARG A 1 95 ? -12.347 11.652 2.965 1.00 85.75 95 ARG A N 1
ATOM 709 C CA . ARG A 1 95 ? -11.814 11.323 1.631 1.00 85.75 95 ARG A CA 1
ATOM 710 C C . ARG A 1 95 ? -12.285 9.950 1.155 1.00 85.75 95 ARG A C 1
ATOM 712 O O . ARG A 1 95 ? -12.258 8.994 1.920 1.00 85.75 95 ARG A O 1
ATOM 719 N N . ALA A 1 96 ? -12.658 9.818 -0.113 1.00 80.19 96 ALA A N 1
ATOM 720 C CA . ALA A 1 96 ? -13.120 8.576 -0.735 1.00 80.19 96 ALA A CA 1
ATOM 721 C C . ALA A 1 96 ? -12.461 8.361 -2.104 1.00 80.19 96 ALA A C 1
ATOM 723 O O . ALA A 1 96 ? -12.160 9.329 -2.801 1.00 80.19 96 ALA A O 1
ATOM 724 N N . TYR A 1 97 ? -12.240 7.106 -2.500 1.00 80.19 97 TYR A N 1
ATOM 725 C CA . TYR A 1 97 ? -11.645 6.776 -3.798 1.00 80.19 97 TYR A CA 1
ATOM 726 C C . TYR A 1 97 ? -12.647 6.941 -4.931 1.00 80.19 97 TYR A C 1
ATOM 728 O O . TYR A 1 97 ? -13.813 6.581 -4.770 1.00 80.19 97 TYR A O 1
ATOM 736 N N . VAL A 1 98 ? -12.159 7.387 -6.089 1.00 85.94 98 VAL A N 1
ATOM 737 C CA . VAL A 1 98 ? -12.878 7.308 -7.363 1.00 85.94 98 VAL A CA 1
ATOM 738 C C . VAL A 1 98 ? -12.505 6.001 -8.066 1.00 85.94 98 VAL A C 1
ATOM 740 O O . VAL A 1 98 ? -11.368 5.797 -8.489 1.00 85.94 98 VAL A O 1
ATOM 743 N N . ILE A 1 99 ? -13.474 5.105 -8.196 1.00 79.19 99 ILE A N 1
ATOM 744 C CA . ILE A 1 99 ? -13.346 3.798 -8.830 1.00 79.19 99 ILE A CA 1
ATOM 745 C C . ILE A 1 99 ? -13.526 3.967 -10.334 1.00 79.19 99 ILE A C 1
ATOM 747 O O . ILE A 1 99 ? -14.596 4.337 -10.809 1.00 79.19 99 ILE A O 1
ATOM 751 N N . THR A 1 100 ? -12.493 3.637 -11.104 1.00 80.31 100 THR A N 1
ATOM 752 C CA . THR A 1 100 ? -12.604 3.597 -12.566 1.00 80.31 100 THR A CA 1
ATOM 753 C C . THR A 1 100 ? -12.864 2.150 -13.010 1.00 80.31 100 THR A C 1
ATOM 755 O O . THR A 1 100 ? -12.051 1.279 -12.699 1.00 80.31 100 THR A O 1
ATOM 758 N N . PRO A 1 101 ? -13.981 1.851 -13.708 1.00 74.38 101 PRO A N 1
ATOM 759 C CA . PRO A 1 101 ? -14.340 0.482 -14.074 1.00 74.38 101 PRO A CA 1
ATOM 760 C C . PRO A 1 101 ? -13.219 -0.238 -14.833 1.00 74.38 101 PRO A C 1
ATOM 762 O O . PRO A 1 101 ? -12.764 0.217 -15.887 1.00 74.38 101 PRO A O 1
ATOM 765 N N . GLY A 1 102 ? -12.805 -1.392 -14.311 1.00 65.19 102 GLY A N 1
ATOM 766 C CA . GLY A 1 102 ? -11.747 -2.211 -14.897 1.00 65.19 102 GLY A CA 1
ATOM 767 C C . GLY A 1 102 ? -10.326 -1.653 -14.729 1.00 65.19 102 GLY A C 1
ATOM 768 O O . GLY A 1 102 ? -9.408 -2.205 -15.334 1.00 65.19 102 GLY A O 1
ATOM 769 N N . GLU A 1 103 ? -10.118 -0.603 -13.931 1.00 68.00 103 GLU A N 1
ATOM 770 C CA . GLU A 1 103 ? -8.793 -0.107 -13.531 1.00 68.00 103 GLU A CA 1
ATOM 771 C C . GLU A 1 103 ? -8.525 -0.423 -12.045 1.00 68.00 103 GLU A C 1
ATOM 773 O O . GLU A 1 103 ? -9.474 -0.530 -11.265 1.00 68.00 103 GLU A O 1
ATOM 778 N N . PRO A 1 104 ? -7.254 -0.579 -11.621 1.00 57.50 104 PRO A N 1
ATOM 779 C CA . PRO A 1 104 ? -6.920 -0.632 -10.200 1.00 57.50 104 PRO A CA 1
ATOM 780 C C . PRO A 1 104 ? -7.354 0.653 -9.482 1.00 57.50 104 PRO A C 1
ATOM 782 O O . PRO A 1 104 ? -7.344 1.735 -10.073 1.00 57.50 104 PRO A O 1
ATOM 785 N N . THR A 1 105 ? -7.675 0.548 -8.191 1.00 62.75 105 THR A N 1
ATOM 786 C CA . THR A 1 105 ? -7.882 1.724 -7.337 1.00 62.75 105 THR A CA 1
ATOM 787 C C . THR A 1 105 ? -6.604 2.557 -7.287 1.00 62.75 105 THR A C 1
ATOM 789 O O . THR A 1 105 ? -5.536 2.043 -6.959 1.00 62.75 105 THR A O 1
ATOM 792 N N . ASP A 1 106 ? -6.727 3.843 -7.594 1.00 65.06 106 ASP A N 1
ATOM 793 C CA . ASP A 1 106 ? -5.619 4.791 -7.638 1.00 65.06 106 ASP A CA 1
ATOM 794 C C . ASP A 1 106 ? -5.650 5.676 -6.379 1.00 65.06 106 ASP A C 1
ATOM 796 O O . ASP A 1 106 ? -6.639 6.390 -6.167 1.00 65.06 106 ASP A O 1
ATOM 800 N N . PRO A 1 107 ? -4.611 5.636 -5.522 1.00 60.28 107 PRO A N 1
ATOM 801 C CA . PRO A 1 107 ? -4.593 6.399 -4.283 1.00 60.28 107 PRO A CA 1
ATOM 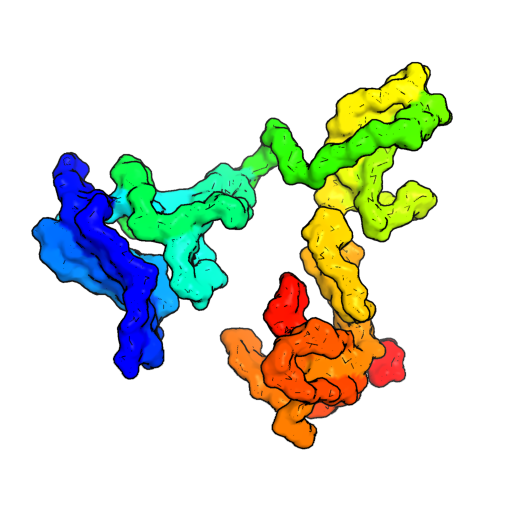802 C C . PRO A 1 107 ? -4.553 7.917 -4.487 1.00 60.28 107 PRO A C 1
ATOM 804 O O . PRO A 1 107 ? -4.914 8.652 -3.570 1.00 60.28 107 PRO A O 1
ATOM 807 N N . GLU A 1 108 ? -4.170 8.399 -5.671 1.00 69.62 108 GLU A N 1
ATOM 808 C CA . GLU A 1 108 ? -4.175 9.829 -5.993 1.00 69.62 108 GLU A CA 1
ATOM 809 C C . GLU A 1 108 ? -5.574 10.322 -6.398 1.00 69.62 108 GLU A C 1
ATOM 811 O O . GLU A 1 108 ? -5.905 11.501 -6.238 1.00 69.62 108 GLU A O 1
ATOM 816 N N . LYS A 1 109 ? -6.451 9.418 -6.856 1.00 79.50 109 LYS A N 1
ATOM 817 C CA . LYS A 1 109 ? -7.825 9.735 -7.271 1.00 79.50 109 LYS A CA 1
ATOM 818 C C . LYS A 1 109 ? -8.795 9.660 -6.097 1.00 79.50 109 LYS A C 1
ATOM 820 O O . LYS A 1 109 ? -9.656 8.781 -6.029 1.00 79.50 109 LYS A O 1
ATOM 825 N N . MET A 1 110 ? -8.676 10.614 -5.180 1.00 82.31 110 MET A N 1
ATOM 826 C CA . MET A 1 110 ? -9.598 10.758 -4.053 1.00 82.31 110 MET A CA 1
ATOM 827 C C . MET A 1 110 ? -10.385 12.072 -4.110 1.00 82.31 110 MET A C 1
ATOM 829 O O . MET A 1 110 ? -9.859 13.117 -4.498 1.00 82.31 110 MET A O 1
ATOM 833 N N . VAL A 1 111 ? -11.635 12.029 -3.656 1.00 86.06 111 VAL A N 1
ATOM 834 C CA . VAL A 1 111 ? -12.554 13.175 -3.538 1.00 86.06 111 VAL A CA 1
ATOM 835 C C . VAL A 1 111 ? -13.112 13.262 -2.117 1.00 86.06 111 VAL A C 1
ATOM 837 O O . VAL A 1 111 ? -13.131 12.251 -1.416 1.00 86.06 111 VAL A O 1
ATOM 840 N N . GLY A 1 112 ? -13.539 14.440 -1.658 1.00 90.69 112 GLY A N 1
ATOM 841 C CA . GLY A 1 112 ? -14.250 14.564 -0.384 1.00 90.69 112 GLY A CA 1
ATOM 842 C C . GLY A 1 112 ? -15.687 14.057 -0.512 1.00 90.69 112 GLY A C 1
ATOM 843 O O . GLY A 1 112 ? -16.358 14.337 -1.503 1.00 90.69 112 GLY A O 1
ATOM 844 N N . LEU A 1 113 ? -16.175 13.310 0.480 1.00 93.69 113 LEU A N 1
ATOM 845 C CA . LEU A 1 113 ? -17.520 12.724 0.525 1.00 93.69 113 LEU A CA 1
ATOM 846 C C . LEU A 1 113 ? -18.626 13.776 0.400 1.00 93.69 113 LEU A C 1
ATOM 848 O O . LEU A 1 113 ? -19.658 13.504 -0.215 1.00 93.69 113 LEU A O 1
ATOM 852 N N . PHE A 1 114 ? -18.402 14.951 0.991 1.00 96.12 114 PHE A N 1
ATOM 853 C CA . PHE A 1 114 ? -19.361 16.055 1.063 1.00 96.12 114 PHE A CA 1
ATOM 854 C C . PHE A 1 114 ? -19.131 17.133 -0.013 1.00 96.12 114 PHE A C 1
ATOM 856 O O . PHE A 1 114 ? -19.890 18.105 -0.073 1.00 96.12 114 PHE A O 1
ATOM 863 N N . ASP A 1 115 ? -18.114 16.962 -0.865 1.00 94.19 115 ASP A N 1
ATOM 864 C CA . ASP A 1 115 ? -17.875 17.823 -2.027 1.00 94.19 115 ASP A CA 1
ATOM 865 C C . ASP A 1 115 ? -18.955 17.593 -3.094 1.00 94.19 115 ASP A C 1
ATOM 867 O O . ASP A 1 115 ? -19.597 16.537 -3.137 1.00 94.19 115 ASP A O 1
ATOM 871 N N . ASP A 1 116 ? -19.132 18.571 -3.981 1.00 94.69 116 ASP A N 1
ATOM 872 C CA . ASP A 1 116 ? -20.165 18.535 -5.016 1.00 94.69 116 ASP A CA 1
ATOM 873 C C . ASP A 1 116 ? -19.991 17.365 -5.990 1.00 94.69 116 ASP A C 1
ATOM 875 O O . ASP A 1 116 ? -18.884 17.032 -6.425 1.00 94.69 116 ASP A O 1
ATOM 879 N N . ALA A 1 117 ? -21.124 16.782 -6.378 1.00 95.19 117 ALA A N 1
ATOM 880 C CA . ALA A 1 117 ? -21.229 15.850 -7.488 1.00 95.19 117 ALA A CA 1
ATOM 881 C C . ALA A 1 117 ? -22.192 16.387 -8.558 1.00 95.19 117 ALA A C 1
ATOM 883 O O . ALA A 1 117 ? -23.170 17.066 -8.228 1.00 95.19 117 ALA A O 1
ATOM 884 N N . PRO A 1 118 ? -21.978 16.046 -9.844 1.00 94.06 118 PRO A N 1
ATOM 885 C CA . PRO A 1 118 ? -22.983 16.273 -10.876 1.00 94.06 118 PRO A CA 1
ATOM 886 C C . PRO A 1 118 ? -24.302 15.603 -10.479 1.00 94.06 118 PRO A C 1
ATOM 888 O O . PRO A 1 118 ? -24.312 14.444 -10.061 1.00 94.06 118 PRO A O 1
ATOM 891 N N . VAL A 1 119 ? -25.423 16.314 -10.609 1.00 92.75 119 VAL A N 1
ATOM 892 C CA . VAL A 1 119 ? -26.732 15.799 -10.165 1.00 92.75 119 VAL A CA 1
ATOM 893 C C . VAL A 1 119 ? -27.166 14.561 -10.949 1.00 92.75 119 VAL A C 1
ATOM 895 O O . VAL A 1 119 ? -27.898 13.723 -10.442 1.00 92.75 119 VAL A O 1
ATOM 898 N N . GLU A 1 120 ? -26.699 14.439 -12.185 1.00 92.38 120 GLU A N 1
ATOM 899 C CA . GLU A 1 120 ? -26.923 13.304 -13.072 1.00 92.38 120 GLU A CA 1
ATOM 900 C C . GLU A 1 120 ? -26.091 12.071 -12.690 1.00 92.38 120 GLU A C 1
ATOM 902 O O . GLU A 1 120 ? -26.364 10.976 -13.176 1.00 92.38 120 GLU A O 1
ATOM 907 N N . ALA A 1 121 ? -25.079 12.241 -11.834 1.00 91.81 121 ALA A N 1
ATOM 908 C CA . ALA A 1 121 ? -24.185 11.176 -11.393 1.00 91.81 121 ALA A CA 1
ATOM 909 C C . ALA A 1 121 ? -24.562 10.599 -10.021 1.00 91.81 121 ALA A C 1
ATOM 911 O O . ALA A 1 121 ? -23.998 9.579 -9.627 1.00 91.81 121 ALA A O 1
ATOM 912 N N . VAL A 1 122 ? -25.481 11.229 -9.281 1.00 95.12 122 VAL A N 1
ATOM 913 C CA . VAL A 1 122 ? -25.913 10.736 -7.967 1.00 95.12 122 VAL A CA 1
ATOM 914 C C . VAL A 1 122 ? -27.114 9.810 -8.075 1.00 95.12 122 VAL A C 1
ATOM 916 O O . VAL A 1 122 ? -27.939 9.929 -8.978 1.00 95.12 122 VAL A O 1
ATOM 919 N N . MET A 1 123 ? -27.213 8.867 -7.144 1.00 93.94 123 MET A N 1
ATOM 920 C CA . MET A 1 123 ? -28.278 7.869 -7.136 1.00 93.94 123 MET A CA 1
ATOM 921 C C . MET A 1 123 ? -28.704 7.487 -5.720 1.00 93.94 123 MET A C 1
ATOM 923 O O . MET A 1 123 ? -28.081 7.888 -4.730 1.00 93.94 123 MET A O 1
ATOM 927 N N . THR A 1 124 ? -29.787 6.713 -5.635 1.00 96.56 124 THR A N 1
ATOM 928 C CA . THR A 1 124 ? -30.247 6.130 -4.370 1.00 96.56 124 THR A CA 1
ATOM 929 C C . THR A 1 124 ? -29.174 5.211 -3.787 1.00 96.56 124 THR A C 1
ATOM 931 O O . THR A 1 124 ? -28.321 4.701 -4.516 1.00 96.56 124 THR A O 1
ATOM 934 N N . LEU A 1 125 ? -29.210 4.954 -2.482 1.00 92.69 125 LEU A N 1
ATOM 935 C CA . LEU A 1 125 ? -28.300 3.997 -1.843 1.00 92.69 125 LEU A CA 1
ATOM 936 C C . LEU A 1 125 ? -28.400 2.603 -2.472 1.00 92.69 125 LEU A C 1
ATOM 938 O O . LEU A 1 125 ? -27.383 1.965 -2.744 1.00 92.69 125 LEU A O 1
ATOM 942 N N . ALA A 1 126 ? -29.625 2.151 -2.750 1.00 91.12 126 ALA A N 1
ATOM 943 C CA . ALA A 1 126 ? -29.868 0.847 -3.358 1.00 91.12 126 ALA A CA 1
ATOM 944 C C . ALA A 1 126 ? -29.260 0.752 -4.769 1.00 91.12 126 ALA A C 1
ATOM 946 O O . ALA A 1 126 ? -28.603 -0.241 -5.100 1.00 91.12 126 ALA A O 1
ATOM 947 N N . ASP A 1 127 ? -29.432 1.798 -5.580 1.00 91.62 127 ASP A N 1
ATOM 948 C CA . ASP A 1 127 ? -28.857 1.864 -6.923 1.00 91.62 127 ASP A CA 1
ATOM 949 C C . ASP A 1 127 ? -27.335 2.000 -6.878 1.00 91.62 127 ASP A C 1
ATOM 951 O O . ASP A 1 127 ? -26.649 1.384 -7.696 1.00 91.62 127 ASP A O 1
ATOM 955 N N . GLN A 1 128 ? -26.798 2.740 -5.902 1.00 91.50 128 GLN A N 1
ATOM 956 C CA . GLN A 1 128 ? -25.360 2.903 -5.688 1.00 91.50 128 GLN A CA 1
ATOM 957 C C . GLN A 1 128 ? -24.697 1.564 -5.386 1.00 91.50 128 GLN A C 1
ATOM 959 O O . GLN A 1 128 ? -23.699 1.220 -6.018 1.00 91.50 128 GLN A O 1
ATOM 964 N N . ASP A 1 129 ? -25.274 0.764 -4.488 1.00 81.06 129 ASP A N 1
ATOM 965 C CA . ASP A 1 129 ? -24.755 -0.567 -4.175 1.00 81.06 129 ASP A CA 1
ATOM 966 C C . ASP A 1 129 ? -24.886 -1.533 -5.364 1.00 81.06 129 ASP A C 1
ATOM 968 O O . ASP A 1 129 ? -24.009 -2.372 -5.589 1.00 81.06 129 ASP A O 1
ATOM 972 N N . ALA A 1 130 ? -25.956 -1.425 -6.158 1.00 83.31 130 ALA A N 1
ATOM 973 C CA . ALA A 1 130 ? -26.116 -2.216 -7.378 1.00 83.31 130 ALA A CA 1
ATOM 974 C C . ALA A 1 130 ? -25.129 -1.799 -8.483 1.00 83.31 130 ALA A C 1
ATOM 976 O O . ALA A 1 130 ? -24.601 -2.643 -9.209 1.00 83.31 130 ALA A O 1
ATOM 977 N N . ALA A 1 131 ? -24.864 -0.502 -8.633 1.00 82.56 131 ALA A N 1
ATOM 978 C CA . ALA A 1 131 ? -23.853 0.019 -9.544 1.00 82.56 131 ALA A CA 1
ATOM 979 C C . ALA A 1 131 ? -22.449 -0.414 -9.109 1.00 82.56 131 ALA A C 1
ATOM 981 O O . ALA A 1 131 ? -21.691 -0.914 -9.934 1.00 82.56 131 ALA A O 1
ATOM 982 N N . TYR A 1 132 ? -22.142 -0.331 -7.816 1.00 77.56 132 TYR A N 1
ATOM 983 C CA . TYR A 1 132 ? -20.861 -0.764 -7.271 1.00 77.56 132 TYR A CA 1
ATOM 984 C C . TYR A 1 132 ? -20.610 -2.262 -7.481 1.00 77.56 132 TYR A C 1
ATOM 986 O O . TYR A 1 132 ? -19.532 -2.645 -7.928 1.00 77.56 132 TYR A O 1
ATOM 994 N N . ARG A 1 133 ? -21.616 -3.120 -7.267 1.00 78.06 133 ARG A N 1
ATOM 995 C CA . ARG A 1 133 ? -21.503 -4.554 -7.591 1.00 78.06 133 ARG A CA 1
ATOM 996 C C . ARG A 1 133 ? -21.161 -4.791 -9.064 1.00 78.06 133 ARG A C 1
ATOM 998 O O . ARG A 1 133 ? -20.239 -5.544 -9.356 1.00 78.06 133 ARG A O 1
ATOM 1005 N N . ARG A 1 134 ? -21.804 -4.063 -9.983 1.00 78.88 134 ARG A N 1
ATOM 1006 C CA . ARG A 1 134 ? -21.476 -4.117 -11.421 1.00 78.88 134 ARG A CA 1
ATOM 1007 C C . ARG A 1 134 ? -20.055 -3.624 -11.726 1.00 78.88 134 ARG A C 1
ATOM 1009 O O . ARG A 1 134 ? -19.406 -4.155 -12.625 1.00 78.88 134 ARG A O 1
ATOM 1016 N N . LEU A 1 135 ? -19.549 -2.636 -10.982 1.00 76.06 135 LEU A N 1
ATOM 1017 C CA . LEU A 1 135 ? -18.155 -2.189 -11.097 1.00 76.06 135 LEU A CA 1
ATOM 1018 C C . LEU A 1 135 ? -17.169 -3.283 -10.678 1.00 76.06 135 LEU A C 1
ATOM 1020 O O . LEU A 1 135 ? -16.174 -3.481 -11.368 1.00 76.06 135 LEU A O 1
ATOM 1024 N N . LEU A 1 136 ? -17.455 -4.016 -9.598 1.00 64.62 136 LEU A N 1
ATOM 1025 C CA . LEU A 1 136 ? -16.620 -5.134 -9.139 1.00 64.62 136 LEU A CA 1
ATOM 1026 C C . LEU A 1 136 ? -16.651 -6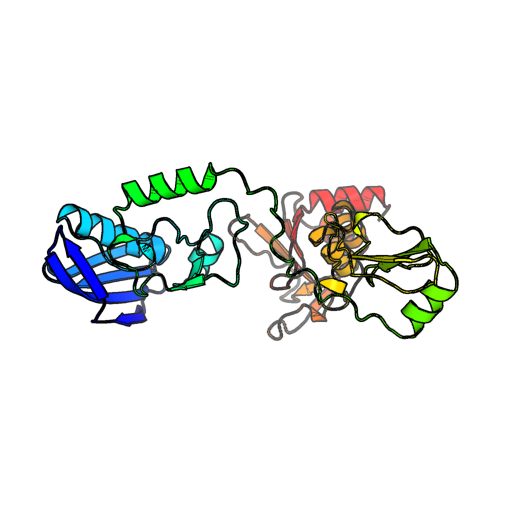.331 -10.096 1.00 64.62 136 LEU A C 1
ATOM 1028 O O . LEU A 1 136 ? -15.652 -7.029 -10.248 1.00 64.62 136 LEU A O 1
ATOM 1032 N N . GLU A 1 137 ? -17.785 -6.557 -10.757 1.00 74.62 137 GLU A N 1
ATOM 1033 C CA . GLU A 1 137 ? -17.948 -7.599 -11.777 1.00 74.62 137 GLU A CA 1
ATOM 1034 C C . GLU A 1 137 ? -17.299 -7.229 -13.118 1.00 74.62 137 GLU A C 1
ATOM 1036 O O . GLU A 1 137 ? -17.116 -8.095 -13.976 1.00 74.62 137 GLU A O 1
ATOM 1041 N N . THR A 1 138 ? -16.944 -5.955 -13.318 1.00 71.88 138 THR A N 1
ATOM 1042 C CA . THR A 1 138 ? -16.288 -5.504 -14.546 1.00 71.88 138 THR A CA 1
ATOM 1043 C C . THR A 1 138 ? -14.903 -6.146 -14.625 1.00 71.88 138 THR A C 1
ATOM 1045 O O . THR A 1 138 ? -14.056 -5.861 -13.773 1.00 71.88 138 THR A O 1
ATOM 1048 N N . PRO A 1 139 ? -14.623 -6.983 -15.645 1.00 60.41 139 PRO A N 1
ATOM 1049 C CA . PRO A 1 139 ? -13.307 -7.578 -15.802 1.00 60.41 139 PRO A CA 1
ATOM 1050 C C . PRO A 1 139 ? -12.262 -6.473 -15.860 1.00 60.41 139 PRO A C 1
ATOM 1052 O O . PRO A 1 139 ? -12.436 -5.498 -16.600 1.00 60.41 139 PRO A O 1
ATOM 1055 N N . MET A 1 140 ? -11.175 -6.632 -15.102 1.00 55.66 140 MET A N 1
ATOM 1056 C CA . MET A 1 140 ? -10.036 -5.731 -15.218 1.00 55.66 140 MET A CA 1
ATOM 1057 C C . MET A 1 140 ? -9.683 -5.583 -16.691 1.00 55.66 140 MET A C 1
ATOM 1059 O O . MET A 1 140 ? -9.490 -6.581 -17.398 1.00 55.66 140 MET A O 1
ATOM 1063 N N . ARG A 1 141 ? -9.635 -4.336 -17.170 1.00 52.25 141 ARG A N 1
ATOM 1064 C CA . ARG A 1 141 ? -9.166 -4.061 -18.519 1.00 52.25 141 ARG A CA 1
ATOM 1065 C C . ARG A 1 141 ? -7.785 -4.692 -18.605 1.00 52.25 141 ARG A C 1
ATOM 1067 O O . ARG A 1 141 ? -6.876 -4.300 -17.874 1.00 52.25 141 ARG A O 1
ATOM 1074 N N . ARG A 1 142 ? -7.618 -5.670 -19.507 1.00 40.00 142 ARG A N 1
ATOM 1075 C CA . ARG A 1 142 ? -6.274 -6.012 -19.984 1.00 40.00 142 ARG A CA 1
ATOM 1076 C C . ARG A 1 142 ? -5.654 -4.683 -20.392 1.00 40.00 142 ARG A C 1
ATOM 1078 O O . ARG A 1 142 ? -6.332 -3.970 -21.134 1.00 40.00 142 ARG A O 1
ATOM 1085 N N . PRO A 1 143 ? -4.463 -4.319 -19.899 1.00 38.78 143 PRO A N 1
ATOM 1086 C CA . PRO A 1 143 ? -3.926 -2.999 -20.158 1.00 38.78 143 PRO A CA 1
ATOM 1087 C C . PRO A 1 143 ? -3.806 -2.796 -21.675 1.00 38.78 143 PRO A C 1
ATOM 1089 O O . PRO A 1 143 ? -2.891 -3.306 -22.316 1.00 38.78 143 PRO A O 1
ATOM 1092 N N . SER A 1 144 ? -4.770 -2.092 -22.274 1.00 34.91 144 SER A N 1
ATOM 1093 C CA . SER A 1 144 ? -4.601 -1.486 -23.585 1.00 34.91 144 SER A CA 1
ATOM 1094 C C . SER A 1 144 ? -3.626 -0.362 -23.336 1.00 34.91 144 SER A C 1
ATOM 1096 O O . SER A 1 144 ? -3.974 0.496 -22.528 1.00 34.91 144 SER A O 1
ATOM 1098 N N . ALA A 1 145 ? -2.447 -0.429 -23.957 1.00 39.50 145 ALA A N 1
ATOM 1099 C CA . ALA A 1 145 ? -1.366 0.554 -23.941 1.00 39.50 145 ALA A CA 1
ATOM 1100 C C . ALA A 1 145 ? -1.838 1.979 -23.586 1.00 39.50 145 ALA A C 1
ATOM 1102 O O . ALA A 1 145 ? -2.055 2.827 -24.445 1.00 39.50 145 ALA A O 1
ATOM 1103 N N . ARG A 1 146 ? -2.032 2.216 -22.292 1.00 34.47 146 ARG A N 1
ATOM 1104 C CA . ARG A 1 146 ? -2.077 3.526 -21.678 1.00 34.47 146 ARG A CA 1
ATOM 1105 C C . ARG A 1 146 ? -0.619 3.721 -21.338 1.00 34.47 146 ARG A C 1
ATOM 1107 O O . ARG A 1 146 ? -0.045 2.835 -20.701 1.00 34.47 146 ARG A O 1
ATOM 1114 N N . GLU A 1 147 ? -0.018 4.767 -21.895 1.00 36.38 147 GLU A N 1
ATOM 1115 C CA . GLU A 1 147 ? 1.395 5.067 -21.685 1.00 36.38 147 GLU A CA 1
ATOM 1116 C C . GLU A 1 147 ? 1.726 4.849 -20.208 1.00 36.38 147 GLU A C 1
ATOM 1118 O O . GLU A 1 147 ? 1.066 5.435 -19.344 1.00 36.38 147 GLU A O 1
ATOM 1123 N N . PRO A 1 148 ? 2.635 3.914 -19.900 1.00 38.84 148 PRO A N 1
ATOM 1124 C CA . PRO A 1 148 ? 2.879 3.559 -18.527 1.00 38.84 148 PRO A CA 1
ATOM 1125 C C . PRO A 1 148 ? 3.486 4.782 -17.850 1.00 38.84 148 PRO A C 1
ATOM 1127 O O . PRO A 1 148 ? 4.584 5.211 -18.201 1.00 38.84 148 PRO A O 1
ATOM 1130 N N . SER A 1 149 ? 2.841 5.269 -16.793 1.00 39.09 149 SER A N 1
ATOM 1131 C CA . SER A 1 149 ? 3.579 5.797 -15.648 1.00 39.09 149 SER A CA 1
ATOM 1132 C C . SER A 1 149 ? 4.292 4.616 -14.973 1.00 39.09 149 SER A C 1
ATOM 1134 O O . SER A 1 149 ? 3.984 4.223 -13.850 1.00 39.09 149 SER A O 1
ATOM 1136 N N . GLY A 1 150 ? 5.192 3.965 -15.715 1.00 41.81 150 GLY A N 1
ATOM 1137 C CA . GLY A 1 150 ? 6.213 3.115 -15.133 1.00 41.81 150 GLY A CA 1
ATOM 1138 C C . GLY A 1 150 ? 7.198 3.992 -14.358 1.00 41.81 150 GLY A C 1
ATOM 1139 O O . GLY A 1 150 ? 7.069 5.223 -14.361 1.00 41.81 150 GLY A O 1
ATOM 1140 N N . PRO A 1 151 ? 8.223 3.398 -13.727 1.00 48.50 151 PRO A N 1
ATOM 1141 C CA . PRO A 1 151 ? 9.363 4.187 -13.281 1.00 48.50 151 PRO A CA 1
ATOM 1142 C C . PRO A 1 151 ? 9.831 5.056 -14.447 1.00 48.50 151 PRO A C 1
ATOM 1144 O O . PRO A 1 151 ? 9.788 4.601 -15.598 1.00 48.50 151 PRO A O 1
ATOM 1147 N N . ALA A 1 152 ? 10.249 6.290 -14.150 1.00 54.72 152 ALA A N 1
ATOM 1148 C CA . ALA A 1 152 ? 10.771 7.211 -15.152 1.00 54.72 152 ALA A CA 1
ATOM 1149 C C . ALA A 1 152 ? 11.679 6.452 -16.124 1.00 54.72 152 ALA A C 1
ATOM 1151 O O . ALA A 1 152 ? 12.580 5.737 -15.676 1.00 54.72 152 ALA A O 1
ATOM 1152 N N . THR A 1 153 ? 11.419 6.570 -17.433 1.00 57.06 153 THR A N 1
ATOM 1153 C CA . THR A 1 153 ? 12.253 5.936 -18.457 1.00 57.06 153 THR A CA 1
ATOM 1154 C C . THR A 1 153 ? 13.709 6.243 -18.118 1.00 57.06 153 THR A C 1
ATOM 1156 O O . THR A 1 153 ? 14.064 7.428 -18.034 1.00 57.06 153 THR A O 1
ATOM 1159 N N . PRO A 1 154 ? 14.543 5.220 -17.857 1.00 63.94 154 PRO A N 1
ATOM 1160 C CA . PRO A 1 154 ? 15.906 5.478 -17.444 1.00 63.94 154 PRO A CA 1
ATOM 1161 C C . PRO A 1 154 ? 16.581 6.317 -18.527 1.00 63.94 154 PRO A C 1
ATOM 1163 O O . PRO A 1 154 ? 16.376 6.108 -19.724 1.00 63.94 154 PRO A O 1
ATOM 1166 N N . ARG A 1 155 ? 17.338 7.339 -18.124 1.00 69.81 155 ARG A N 1
ATOM 1167 C CA . ARG A 1 155 ? 17.992 8.205 -19.106 1.00 69.81 155 ARG A CA 1
ATOM 1168 C C . ARG A 1 155 ? 19.005 7.370 -19.879 1.00 69.81 155 ARG A C 1
ATOM 1170 O O . ARG A 1 155 ? 19.844 6.710 -19.274 1.00 69.81 155 ARG A O 1
ATOM 1177 N N . LEU A 1 156 ? 18.955 7.436 -21.208 1.00 71.56 156 LEU A N 1
ATOM 1178 C CA . LEU A 1 156 ? 19.979 6.831 -22.051 1.00 71.56 156 LEU A CA 1
ATOM 1179 C C . LEU A 1 156 ? 21.292 7.610 -21.867 1.00 71.56 156 LEU A C 1
ATOM 1181 O O . LEU A 1 156 ? 21.490 8.665 -22.476 1.00 71.56 156 LEU A O 1
ATOM 1185 N N . THR A 1 157 ? 22.149 7.125 -20.969 1.00 74.94 157 THR A N 1
ATOM 1186 C CA . THR A 1 157 ? 23.455 7.715 -20.653 1.00 74.94 157 THR A CA 1
ATOM 1187 C C . THR A 1 157 ? 24.461 7.469 -21.778 1.00 74.94 157 THR A C 1
ATOM 1189 O O . THR A 1 157 ? 24.280 6.587 -22.619 1.00 74.94 157 THR A O 1
ATOM 1192 N N . ASP A 1 158 ? 25.556 8.230 -21.797 1.00 75.31 158 ASP A N 1
ATOM 1193 C CA . ASP A 1 158 ? 26.628 8.017 -22.779 1.00 75.31 158 ASP A CA 1
ATOM 1194 C C . ASP A 1 158 ? 27.304 6.650 -22.619 1.00 75.31 158 ASP A C 1
ATOM 1196 O O . ASP A 1 158 ? 27.713 6.041 -23.606 1.00 75.31 158 ASP A O 1
ATOM 1200 N N . GLU A 1 159 ? 27.339 6.120 -21.397 1.00 75.62 159 GLU A N 1
ATOM 1201 C CA . GLU A 1 159 ? 27.815 4.766 -21.116 1.00 75.62 159 GLU A CA 1
ATOM 1202 C C . GLU A 1 159 ? 26.911 3.698 -21.748 1.00 75.62 159 GLU A C 1
ATOM 1204 O O . GLU A 1 159 ? 27.400 2.791 -22.424 1.00 75.62 159 GLU A O 1
ATOM 1209 N N . LEU A 1 160 ? 25.589 3.859 -21.625 1.00 77.50 160 LEU A N 1
ATOM 1210 C CA . LEU A 1 160 ? 24.597 2.998 -22.271 1.00 77.50 160 LEU A CA 1
ATOM 1211 C C . LEU A 1 160 ? 24.699 3.071 -23.805 1.00 77.50 160 LEU A C 1
ATOM 1213 O O . LEU A 1 160 ? 24.650 2.044 -24.484 1.00 77.50 160 LEU A O 1
ATOM 1217 N N . ARG A 1 161 ? 24.941 4.261 -24.373 1.00 78.69 161 ARG A N 1
ATOM 1218 C CA . ARG A 1 161 ? 25.214 4.418 -25.816 1.00 78.69 161 ARG A CA 1
ATOM 1219 C C . ARG A 1 161 ? 26.511 3.730 -26.241 1.00 78.69 161 ARG A C 1
ATOM 1221 O O . ARG A 1 161 ? 26.552 3.091 -27.290 1.00 78.69 161 ARG A O 1
ATOM 1228 N N . ALA A 1 162 ? 27.572 3.836 -25.444 1.00 79.88 162 ALA A N 1
ATOM 1229 C CA . ALA A 1 162 ? 28.833 3.151 -25.715 1.00 79.88 162 ALA A CA 1
ATOM 1230 C C . ALA A 1 162 ? 28.677 1.624 -25.630 1.00 79.88 162 ALA A C 1
ATOM 1232 O O . ALA A 1 162 ? 29.258 0.898 -26.435 1.00 79.88 162 ALA A O 1
ATOM 1233 N N . GLN A 1 163 ? 27.861 1.124 -24.697 1.00 79.12 163 GLN A N 1
ATOM 1234 C CA . GLN A 1 163 ? 27.515 -0.292 -24.610 1.00 79.12 163 GLN A CA 1
ATOM 1235 C C . GLN A 1 163 ? 26.740 -0.770 -25.841 1.00 79.12 163 GLN A C 1
ATOM 1237 O O . GLN A 1 163 ? 27.112 -1.794 -26.408 1.00 79.12 163 GLN A O 1
ATOM 1242 N N . ALA A 1 164 ? 25.742 -0.013 -26.303 1.00 82.19 164 ALA A N 1
ATOM 1243 C CA . ALA A 1 164 ? 24.992 -0.339 -27.515 1.00 82.19 164 ALA A CA 1
ATOM 1244 C C . ALA A 1 164 ? 25.896 -0.446 -28.755 1.00 82.19 164 ALA A C 1
ATOM 1246 O O . ALA A 1 164 ? 25.803 -1.410 -29.513 1.00 82.19 164 ALA A O 1
ATOM 1247 N N . LYS A 1 165 ? 26.865 0.466 -28.902 1.00 81.69 165 LYS A N 1
ATOM 1248 C CA . LYS A 1 165 ? 27.861 0.417 -29.988 1.00 81.69 165 LYS A CA 1
ATOM 1249 C C . LYS A 1 165 ? 28.759 -0.819 -29.960 1.00 81.69 165 LYS A C 1
ATOM 1251 O O . LYS A 1 165 ? 29.246 -1.236 -31.006 1.00 81.69 165 LYS A O 1
ATOM 1256 N N . ARG A 1 166 ? 28.988 -1.410 -28.784 1.00 85.06 166 ARG A N 1
ATOM 1257 C CA . ARG A 1 166 ? 29.774 -2.647 -28.637 1.00 85.06 166 ARG A CA 1
ATOM 1258 C C . ARG A 1 166 ? 28.977 -3.905 -28.996 1.00 85.06 166 ARG A C 1
ATOM 1260 O O . ARG A 1 166 ? 29.590 -4.947 -29.204 1.00 85.06 166 ARG A O 1
ATOM 1267 N N . ALA A 1 167 ? 27.649 -3.814 -29.083 1.00 78.94 167 ALA A N 1
ATOM 1268 C CA . ALA A 1 167 ? 26.762 -4.937 -29.375 1.00 78.94 167 ALA A CA 1
ATOM 1269 C C . ALA A 1 167 ? 25.628 -4.529 -30.348 1.00 78.94 167 ALA A C 1
ATOM 1271 O O . ALA A 1 167 ? 24.460 -4.475 -29.951 1.00 78.94 167 ALA A O 1
ATOM 1272 N N . PRO A 1 168 ? 25.936 -4.225 -31.622 1.00 80.00 168 PRO A N 1
ATOM 1273 C CA . PRO A 1 168 ? 24.915 -3.902 -32.621 1.00 80.00 168 PRO A CA 1
ATOM 1274 C C . PRO A 1 168 ? 23.977 -5.091 -32.884 1.00 80.00 168 PRO A C 1
ATOM 1276 O O . PRO A 1 168 ? 24.385 -6.249 -32.791 1.00 80.00 168 PRO A O 1
ATOM 1279 N N . GLY A 1 169 ? 22.715 -4.805 -33.214 1.00 75.50 169 GLY A N 1
ATOM 1280 C CA . GLY A 1 169 ? 21.686 -5.828 -33.453 1.00 75.50 169 GLY A CA 1
ATOM 1281 C C . GLY A 1 169 ? 21.209 -6.561 -32.190 1.00 75.50 169 GLY A C 1
ATOM 1282 O O . GLY A 1 169 ? 20.606 -7.629 -32.293 1.00 75.50 169 GLY A O 1
ATOM 1283 N N . SER A 1 170 ? 21.502 -6.022 -31.002 1.00 84.50 170 SER A N 1
ATOM 1284 C CA . SER A 1 170 ? 21.160 -6.623 -29.708 1.00 84.50 170 SER A CA 1
ATOM 1285 C C . SER A 1 170 ? 20.123 -5.797 -28.932 1.00 84.50 170 SER A C 1
ATOM 1287 O O . SER A 1 170 ? 19.467 -4.911 -29.478 1.00 84.50 170 SER A O 1
ATOM 1289 N N . TRP A 1 171 ? 19.954 -6.102 -27.646 1.00 83.62 171 TRP A N 1
ATOM 1290 C CA . TRP A 1 171 ? 19.110 -5.350 -26.723 1.00 83.62 171 TRP A CA 1
ATOM 1291 C C . TRP A 1 171 ? 19.956 -4.801 -25.583 1.00 83.62 171 TRP A C 1
ATOM 1293 O O . TRP A 1 171 ? 20.773 -5.517 -25.003 1.00 83.62 171 TRP A O 1
ATOM 1303 N N . LEU A 1 172 ? 19.722 -3.540 -25.235 1.00 83.62 172 LEU A N 1
ATOM 1304 C CA . LEU A 1 172 ? 20.319 -2.900 -24.075 1.00 83.62 172 LEU A CA 1
ATOM 1305 C C . LEU A 1 172 ? 19.307 -2.902 -22.931 1.00 83.62 172 LEU A C 1
ATOM 1307 O O . LEU A 1 172 ? 18.310 -2.188 -22.998 1.00 83.62 172 LEU A O 1
ATOM 1311 N N . TYR A 1 173 ? 19.541 -3.702 -21.897 1.00 84.19 173 TYR A N 1
ATOM 1312 C CA . TYR A 1 173 ? 18.606 -3.855 -20.782 1.00 84.19 173 TYR A CA 1
ATOM 1313 C C . TYR A 1 173 ? 18.843 -2.808 -19.692 1.00 84.19 173 TYR A C 1
ATOM 1315 O O . TYR A 1 173 ? 19.980 -2.519 -19.327 1.00 84.19 173 TYR A O 1
ATOM 1323 N N . SER A 1 174 ? 17.754 -2.277 -19.140 1.00 88.25 174 SER A N 1
ATOM 1324 C CA . SER A 1 174 ? 17.755 -1.539 -17.882 1.00 88.25 174 SER A CA 1
ATOM 1325 C C . SER A 1 174 ? 17.241 -2.453 -16.776 1.00 88.25 174 SER A C 1
ATOM 1327 O O . SER A 1 174 ? 16.160 -3.035 -16.888 1.00 88.25 174 SER A O 1
ATOM 1329 N N . ILE A 1 175 ? 18.046 -2.605 -15.731 1.00 86.00 175 ILE A N 1
ATOM 1330 C CA . ILE A 1 175 ? 17.851 -3.578 -14.658 1.00 86.00 175 ILE A CA 1
ATOM 1331 C C . ILE A 1 175 ? 17.591 -2.813 -13.363 1.00 86.00 175 ILE A C 1
ATOM 1333 O O . ILE A 1 175 ? 18.154 -1.739 -13.150 1.00 86.00 175 ILE A O 1
ATOM 1337 N N . ASP A 1 176 ? 16.699 -3.343 -12.533 1.00 90.19 176 ASP A N 1
ATOM 1338 C CA . ASP A 1 176 ? 16.377 -2.766 -11.235 1.00 90.19 176 ASP A CA 1
ATOM 1339 C C . ASP A 1 176 ? 17.630 -2.658 -10.345 1.00 90.19 176 ASP A C 1
ATOM 1341 O O . ASP A 1 176 ? 18.379 -3.632 -10.245 1.00 90.19 176 ASP A O 1
ATOM 1345 N N . PRO A 1 177 ? 17.864 -1.509 -9.682 1.00 87.50 177 PRO A N 1
ATOM 1346 C CA . PRO A 1 177 ? 19.083 -1.234 -8.918 1.00 87.50 177 PRO A CA 1
ATOM 1347 C C . PRO A 1 177 ? 19.348 -2.202 -7.759 1.00 87.50 177 PRO A C 1
ATOM 1349 O O . PRO A 1 177 ? 20.468 -2.239 -7.257 1.00 87.50 177 PRO A O 1
ATOM 1352 N N . MET A 1 178 ? 18.354 -2.979 -7.316 1.00 88.12 178 MET A N 1
ATOM 1353 C CA . MET A 1 178 ? 18.566 -4.012 -6.299 1.00 88.12 178 MET A CA 1
ATOM 1354 C C . MET A 1 178 ? 19.348 -5.228 -6.839 1.00 88.12 178 MET A C 1
ATOM 1356 O O . MET A 1 178 ? 19.870 -6.015 -6.051 1.00 88.12 178 MET A O 1
ATOM 1360 N N . TYR A 1 179 ? 19.428 -5.408 -8.160 1.00 87.75 179 TYR A N 1
ATOM 1361 C CA . TYR A 1 179 ? 20.070 -6.561 -8.793 1.00 87.75 179 TYR A CA 1
ATOM 1362 C C . TYR A 1 179 ? 21.386 -6.186 -9.470 1.00 87.75 179 TYR A C 1
ATOM 1364 O O . TYR A 1 179 ? 21.510 -5.130 -10.086 1.00 87.75 179 TYR A O 1
ATOM 1372 N N . ASP A 1 180 ? 22.357 -7.100 -9.409 1.00 84.62 180 ASP A N 1
ATOM 1373 C CA . ASP A 1 180 ? 23.602 -6.981 -10.166 1.00 84.62 180 ASP A CA 1
ATOM 1374 C C . ASP A 1 180 ? 23.329 -7.208 -11.665 1.00 84.62 180 ASP A C 1
ATOM 1376 O O . ASP A 1 180 ? 22.928 -8.315 -12.044 1.00 84.62 180 ASP A O 1
ATOM 1380 N N . PRO A 1 181 ? 23.561 -6.208 -12.539 1.00 79.12 181 PRO A N 1
ATOM 1381 C CA . PRO A 1 181 ? 23.323 -6.350 -13.968 1.00 79.12 181 PRO A CA 1
ATOM 1382 C C . PRO A 1 181 ? 24.261 -7.347 -14.665 1.00 79.12 181 PRO A C 1
ATOM 1384 O O . PRO A 1 181 ? 23.949 -7.788 -15.770 1.00 79.12 181 PRO A O 1
ATOM 1387 N N . ALA A 1 182 ? 25.394 -7.702 -14.050 1.00 81.12 182 ALA A N 1
ATOM 1388 C CA . ALA A 1 182 ? 26.305 -8.733 -14.546 1.00 81.12 182 ALA A CA 1
ATOM 1389 C C . ALA A 1 182 ? 25.976 -10.141 -14.007 1.00 81.12 182 ALA A C 1
ATOM 1391 O O . ALA A 1 182 ? 26.558 -11.128 -14.464 1.00 81.12 182 ALA A O 1
ATOM 1392 N N . GLY A 1 183 ? 25.059 -10.239 -13.041 1.00 85.00 183 GLY A N 1
ATOM 1393 C CA . GLY A 1 183 ? 24.650 -11.484 -12.402 1.00 85.00 183 GLY A CA 1
ATOM 1394 C C . GLY A 1 183 ? 23.458 -12.170 -13.077 1.00 85.00 183 GLY A C 1
ATOM 1395 O O . GLY A 1 183 ? 23.047 -11.847 -14.192 1.00 85.00 183 GLY A O 1
ATOM 1396 N N . GLN A 1 184 ? 22.867 -13.143 -12.376 1.00 84.62 184 GLN A N 1
ATOM 1397 C CA . GLN A 1 184 ? 21.583 -13.720 -12.781 1.00 84.62 184 GLN A CA 1
ATOM 1398 C C . GLN A 1 184 ? 20.447 -12.766 -12.411 1.00 84.62 184 GLN A C 1
ATOM 1400 O O . GLN A 1 184 ? 20.117 -12.603 -11.236 1.00 84.62 184 GLN A O 1
ATOM 1405 N N . VAL A 1 185 ? 19.831 -12.162 -13.425 1.00 84.94 185 VAL A N 1
ATOM 1406 C CA . VAL A 1 185 ? 18.727 -11.214 -13.255 1.00 84.94 185 VAL A CA 1
ATOM 1407 C C . VAL A 1 185 ? 17.400 -11.912 -13.557 1.00 84.94 185 VAL A C 1
ATOM 1409 O O . VAL A 1 185 ? 17.193 -12.365 -14.687 1.00 84.94 185 VAL A O 1
ATOM 1412 N N . PRO A 1 186 ? 16.477 -12.010 -12.583 1.00 83.81 186 PRO A N 1
ATOM 1413 C CA . PRO A 1 186 ? 15.145 -12.541 -12.838 1.00 83.81 186 PRO A CA 1
ATOM 1414 C C . PRO A 1 186 ? 14.415 -11.720 -13.912 1.00 83.81 186 PRO A C 1
ATOM 1416 O O . PRO A 1 186 ? 14.521 -10.493 -13.908 1.00 83.81 186 PRO A O 1
ATOM 1419 N N . PRO A 1 187 ? 13.592 -12.332 -14.783 1.00 81.56 187 PRO A N 1
ATOM 1420 C CA . PRO A 1 187 ? 12.888 -11.587 -15.828 1.00 81.56 187 PRO A CA 1
ATOM 1421 C C . PRO A 1 187 ? 12.011 -10.446 -15.301 1.00 81.56 187 PRO A C 1
ATOM 1423 O O . PRO A 1 187 ? 11.862 -9.434 -15.972 1.00 81.56 187 PRO A O 1
ATOM 1426 N N . PHE A 1 188 ? 11.453 -10.573 -14.094 1.00 84.94 188 PHE A N 1
ATOM 1427 C CA . PHE A 1 188 ? 10.649 -9.520 -13.465 1.00 84.94 188 PHE A CA 1
ATOM 1428 C C . PHE A 1 188 ? 11.480 -8.360 -12.890 1.00 84.94 188 PHE A C 1
ATOM 1430 O O . PHE A 1 188 ? 10.918 -7.331 -12.539 1.00 84.94 188 PHE A O 1
ATOM 1437 N N . ALA A 1 189 ? 12.802 -8.503 -12.778 1.00 86.69 189 ALA A N 1
ATOM 1438 C CA . ALA A 1 189 ? 13.712 -7.462 -12.296 1.00 86.69 189 ALA A CA 1
ATOM 1439 C C . ALA A 1 189 ? 14.230 -6.546 -13.419 1.00 86.69 189 ALA A C 1
ATOM 1441 O O . ALA A 1 189 ? 14.922 -5.563 -13.167 1.00 86.69 189 ALA A O 1
ATOM 1442 N N . ILE A 1 190 ? 13.912 -6.865 -14.673 1.00 88.38 190 ILE A N 1
ATOM 1443 C CA . ILE A 1 190 ? 14.244 -6.033 -15.827 1.00 88.38 190 ILE A CA 1
ATOM 1444 C C . ILE A 1 190 ? 13.191 -4.928 -15.920 1.00 88.38 190 ILE A C 1
ATOM 1446 O O . ILE A 1 190 ? 12.013 -5.235 -16.083 1.00 88.38 190 ILE A O 1
ATOM 1450 N N . ILE A 1 191 ? 13.599 -3.660 -15.856 1.00 86.50 191 ILE A N 1
ATOM 1451 C CA . ILE A 1 191 ? 12.708 -2.494 -16.008 1.00 86.50 191 ILE A CA 1
ATOM 1452 C C . ILE A 1 191 ? 12.201 -2.412 -17.456 1.00 86.50 191 ILE A C 1
ATOM 1454 O O . ILE A 1 191 ? 11.035 -2.116 -17.729 1.00 86.50 191 ILE A O 1
ATOM 1458 N N . GLY A 1 192 ? 13.091 -2.695 -18.404 1.00 87.06 192 GLY A N 1
ATOM 1459 C CA . GLY A 1 192 ? 12.822 -2.675 -19.835 1.00 87.06 192 GLY A CA 1
ATOM 1460 C C . GLY A 1 192 ? 14.115 -2.714 -20.638 1.00 87.06 192 GLY A C 1
ATOM 1461 O O . GLY A 1 192 ? 15.186 -2.976 -20.087 1.00 87.06 192 GLY A O 1
ATOM 1462 N N . ALA A 1 193 ? 14.034 -2.455 -21.939 1.00 86.94 193 ALA A N 1
ATOM 1463 C CA . ALA A 1 193 ? 15.200 -2.466 -22.812 1.00 86.94 193 ALA A CA 1
ATOM 1464 C C . ALA A 1 193 ? 15.073 -1.509 -24.000 1.00 86.94 193 ALA A C 1
ATOM 1466 O O . ALA A 1 193 ? 13.974 -1.218 -24.466 1.00 86.94 193 ALA A O 1
ATOM 1467 N N . TRP A 1 194 ? 16.209 -1.067 -24.535 1.00 86.81 194 TRP A N 1
ATOM 1468 C CA . TRP A 1 194 ? 16.284 -0.414 -25.841 1.00 86.81 194 TRP A CA 1
ATOM 1469 C C . TRP A 1 194 ? 16.697 -1.441 -26.906 1.00 86.81 194 TRP A C 1
ATOM 1471 O O . TRP A 1 194 ? 17.738 -2.085 -26.739 1.00 86.81 194 TRP A O 1
ATOM 1481 N N . PRO A 1 195 ? 15.944 -1.600 -28.009 1.00 84.44 195 PRO A N 1
ATOM 1482 C CA . PRO A 1 195 ? 16.421 -2.359 -29.157 1.00 84.44 195 PRO A CA 1
ATOM 1483 C C . PRO A 1 195 ? 17.578 -1.596 -29.809 1.00 84.44 195 PRO A C 1
ATOM 1485 O O . PRO A 1 195 ? 17.467 -0.395 -30.056 1.00 84.44 195 PRO A O 1
ATOM 1488 N N . VAL A 1 196 ? 18.687 -2.273 -30.088 1.00 83.75 196 VAL A N 1
ATOM 1489 C CA . VAL A 1 196 ? 19.870 -1.677 -30.716 1.00 83.75 196 VAL A CA 1
ATOM 1490 C C . VAL A 1 196 ? 19.894 -2.074 -32.185 1.00 83.75 196 VAL A C 1
ATOM 1492 O O . VAL A 1 196 ? 19.879 -3.257 -32.523 1.00 83.75 196 VAL A O 1
ATOM 1495 N N . ASN A 1 197 ? 19.929 -1.088 -33.080 1.00 79.94 197 ASN A N 1
ATOM 1496 C CA . ASN A 1 197 ? 19.985 -1.361 -34.514 1.00 79.94 197 ASN A CA 1
ATOM 1497 C C . ASN A 1 197 ? 21.365 -1.926 -34.936 1.00 79.94 197 ASN A C 1
ATOM 1499 O O . ASN A 1 197 ? 22.309 -2.005 -34.147 1.00 79.94 197 ASN A O 1
ATOM 1503 N N . ASN A 1 198 ? 21.512 -2.296 -36.211 1.00 88.06 198 ASN A N 1
ATOM 1504 C CA . ASN A 1 198 ? 22.770 -2.840 -36.747 1.00 88.06 198 ASN A CA 1
ATOM 1505 C C . ASN A 1 198 ? 23.935 -1.829 -36.773 1.00 88.06 198 ASN A C 1
ATOM 1507 O O . ASN A 1 198 ? 25.075 -2.225 -37.002 1.00 88.06 198 ASN A O 1
ATOM 1511 N N . TYR A 1 199 ? 23.665 -0.544 -36.540 1.00 82.00 199 TYR A N 1
ATOM 1512 C CA . TYR A 1 199 ? 24.668 0.519 -36.439 1.00 82.00 199 TYR A CA 1
ATOM 1513 C C . TYR A 1 199 ? 25.095 0.793 -34.987 1.00 82.00 199 TYR A C 1
ATOM 1515 O O . TYR A 1 199 ? 26.021 1.569 -34.758 1.00 82.00 199 TYR A O 1
ATOM 1523 N N . GLY A 1 200 ? 24.467 0.134 -34.005 1.00 80.50 200 GLY A N 1
ATOM 1524 C CA . GLY A 1 200 ? 24.761 0.330 -32.586 1.00 80.50 200 GLY A CA 1
ATOM 1525 C C . GLY A 1 200 ? 23.984 1.476 -31.936 1.00 80.50 200 GLY A C 1
ATOM 1526 O O . GLY A 1 2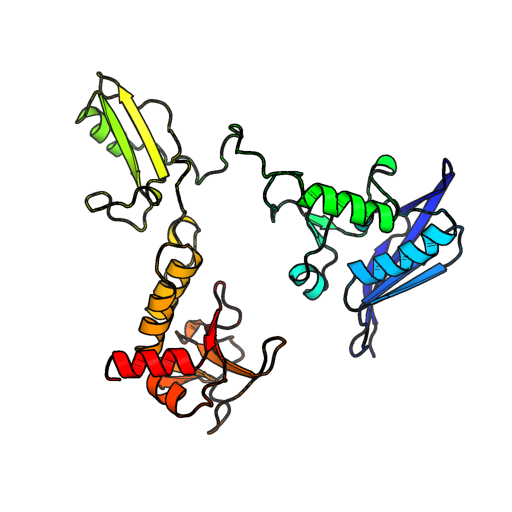00 ? 24.325 1.870 -30.820 1.00 80.50 200 GLY A O 1
ATOM 1527 N N . ASP A 1 201 ? 22.951 2.008 -32.598 1.00 80.94 201 ASP A N 1
ATOM 1528 C CA . ASP A 1 201 ? 22.112 3.074 -32.050 1.00 80.94 201 ASP A CA 1
ATOM 1529 C C . ASP A 1 201 ? 20.888 2.493 -31.316 1.00 80.94 201 ASP A C 1
ATOM 1531 O O . ASP A 1 201 ? 20.137 1.698 -31.900 1.00 80.94 201 ASP A O 1
ATOM 1535 N N . PRO A 1 202 ? 20.650 2.885 -30.050 1.00 81.31 202 PRO A N 1
ATOM 1536 C CA . PRO A 1 202 ? 19.449 2.509 -29.306 1.00 81.31 202 PRO A CA 1
ATOM 1537 C C . PRO A 1 202 ? 18.185 3.180 -29.863 1.00 81.31 202 PRO A C 1
ATOM 1539 O O . PRO A 1 202 ? 18.143 4.397 -30.040 1.00 81.31 202 PRO A O 1
ATOM 1542 N N . GLY A 1 203 ? 17.143 2.384 -30.099 1.00 79.62 203 GLY A N 1
ATOM 1543 C CA . GLY A 1 203 ? 15.796 2.835 -30.455 1.00 79.62 203 GLY A CA 1
ATOM 1544 C C . GLY A 1 203 ? 14.965 3.285 -29.240 1.00 79.62 203 GLY A C 1
ATOM 1545 O O . GLY A 1 203 ? 15.530 3.603 -28.197 1.00 79.62 203 GLY A O 1
ATOM 1546 N N . PRO A 1 204 ? 13.622 3.331 -29.335 1.00 80.25 204 PRO A N 1
ATOM 1547 C CA . PRO A 1 204 ? 12.760 3.704 -28.210 1.00 80.25 204 PRO A CA 1
ATOM 1548 C C . PRO A 1 204 ? 12.787 2.654 -27.090 1.00 80.25 204 PRO A C 1
ATOM 1550 O O . PRO A 1 204 ? 12.870 1.455 -27.356 1.00 80.25 204 PRO A O 1
ATOM 1553 N N . PHE A 1 205 ? 12.687 3.105 -25.835 1.00 82.44 205 PHE A N 1
ATOM 1554 C CA . PHE A 1 205 ? 12.639 2.206 -24.680 1.00 82.44 205 PHE A CA 1
ATOM 1555 C C . PHE A 1 205 ? 11.357 1.373 -24.685 1.00 82.44 205 PHE A C 1
ATOM 1557 O O . PHE A 1 205 ? 10.261 1.905 -24.856 1.00 82.44 205 PHE A O 1
ATOM 1564 N N . GLN A 1 206 ? 11.496 0.074 -24.448 1.00 81.62 206 GLN A N 1
ATOM 1565 C CA . GLN A 1 206 ? 10.390 -0.856 -24.284 1.00 81.62 206 GLN A CA 1
ATOM 1566 C C . GLN A 1 206 ? 10.330 -1.300 -22.829 1.00 81.62 206 GLN A C 1
ATOM 1568 O O . GLN A 1 206 ? 11.229 -1.983 -22.340 1.00 81.62 206 GLN A O 1
ATOM 1573 N N . HIS A 1 207 ? 9.263 -0.906 -22.137 1.00 82.81 207 HIS A N 1
ATOM 1574 C CA . HIS A 1 207 ? 9.014 -1.338 -20.768 1.00 82.81 207 HIS A CA 1
ATOM 1575 C C . HIS A 1 207 ? 8.722 -2.838 -20.722 1.00 82.81 207 HIS A C 1
ATOM 1577 O O . HIS A 1 207 ? 7.988 -3.369 -21.556 1.00 82.81 207 HIS A O 1
ATOM 1583 N N . ASN A 1 208 ? 9.267 -3.513 -19.714 1.00 83.25 208 ASN A N 1
ATOM 1584 C CA . ASN A 1 208 ? 8.923 -4.897 -19.440 1.00 83.25 208 ASN A CA 1
ATOM 1585 C C . ASN A 1 208 ? 7.575 -4.948 -18.698 1.00 83.25 208 ASN A C 1
ATOM 1587 O O . ASN A 1 208 ? 7.494 -4.473 -17.566 1.00 83.25 208 ASN A O 1
ATOM 1591 N N . PRO A 1 209 ? 6.519 -5.548 -19.275 1.00 79.56 209 PRO A N 1
ATOM 1592 C CA . PRO A 1 209 ? 5.207 -5.615 -18.628 1.00 79.56 209 PRO A CA 1
ATOM 1593 C C . PRO A 1 209 ? 5.201 -6.480 -17.361 1.00 79.56 209 PRO A C 1
ATOM 1595 O O . PRO A 1 209 ? 4.293 -6.364 -16.546 1.00 79.56 209 PRO A O 1
ATOM 1598 N N . ASN A 1 210 ? 6.208 -7.339 -17.188 1.00 83.31 210 ASN A N 1
ATOM 1599 C CA . ASN A 1 210 ? 6.363 -8.183 -16.007 1.00 83.31 210 ASN A CA 1
ATOM 1600 C C . ASN A 1 210 ? 7.274 -7.551 -14.945 1.00 83.31 210 ASN A C 1
ATOM 1602 O O . ASN A 1 210 ? 7.624 -8.232 -13.980 1.00 83.31 210 ASN A O 1
ATOM 1606 N N . TYR A 1 211 ? 7.699 -6.297 -15.135 1.00 87.12 211 TYR A N 1
ATOM 1607 C CA . TYR A 1 211 ? 8.567 -5.613 -14.188 1.00 87.12 211 TYR A CA 1
ATOM 1608 C C . TYR A 1 211 ? 7.887 -5.465 -12.821 1.00 87.12 211 TYR A C 1
ATOM 1610 O O . TYR A 1 211 ? 6.763 -4.971 -12.722 1.00 87.12 211 TYR A O 1
ATOM 1618 N N . ARG A 1 212 ? 8.590 -5.882 -11.767 1.00 88.06 212 ARG A N 1
ATOM 1619 C CA . ARG A 1 212 ? 8.202 -5.705 -10.367 1.00 88.06 212 ARG A CA 1
ATOM 1620 C C . ARG A 1 212 ? 9.197 -4.748 -9.705 1.00 88.06 212 ARG A C 1
ATOM 1622 O O . ARG A 1 212 ? 10.379 -5.095 -9.629 1.00 88.06 212 ARG A O 1
ATOM 1629 N N . PRO A 1 213 ? 8.752 -3.557 -9.271 1.00 87.62 213 PRO A N 1
ATOM 1630 C CA . PRO A 1 213 ? 9.621 -2.604 -8.596 1.00 87.62 213 PRO A CA 1
ATOM 1631 C C . PRO A 1 213 ? 10.133 -3.127 -7.254 1.00 87.62 213 PRO A C 1
ATOM 1633 O O . PRO A 1 213 ? 9.341 -3.505 -6.391 1.00 87.62 213 PRO A O 1
ATOM 1636 N N . SER A 1 214 ? 11.452 -3.085 -7.063 1.00 88.25 214 SER A N 1
ATOM 1637 C CA . SER A 1 214 ? 12.073 -3.412 -5.778 1.00 88.25 214 SER A CA 1
ATOM 1638 C C . SER A 1 214 ? 11.839 -2.322 -4.721 1.00 88.25 214 SER A C 1
ATOM 1640 O O . SER A 1 214 ? 11.455 -1.199 -5.068 1.00 88.25 214 SER A O 1
ATOM 1642 N N . PRO A 1 215 ? 12.151 -2.586 -3.435 1.00 85.94 215 PRO A N 1
ATOM 1643 C CA . PRO A 1 215 ? 12.109 -1.563 -2.390 1.00 85.94 215 PRO A CA 1
ATOM 1644 C C . PRO A 1 215 ? 12.909 -0.304 -2.746 1.00 85.94 215 PRO A C 1
ATOM 1646 O O . PRO A 1 215 ? 12.442 0.814 -2.534 1.00 85.94 215 PRO A O 1
ATOM 1649 N N . VAL A 1 216 ? 14.085 -0.479 -3.360 1.00 86.12 216 VAL A N 1
ATOM 1650 C CA . VAL A 1 216 ? 14.954 0.628 -3.785 1.00 86.12 216 VAL A CA 1
ATOM 1651 C C . VAL A 1 216 ? 14.264 1.469 -4.858 1.00 86.12 216 VAL A C 1
ATOM 1653 O O . VAL A 1 216 ? 14.215 2.693 -4.748 1.00 86.12 216 VAL A O 1
ATOM 1656 N N . SER A 1 217 ? 13.672 0.823 -5.865 1.00 85.38 217 SER A N 1
ATOM 1657 C CA . SER A 1 217 ? 12.943 1.501 -6.947 1.00 85.38 217 SER A CA 1
ATOM 1658 C C . SER A 1 217 ? 11.672 2.204 -6.469 1.00 85.38 217 SER A C 1
ATOM 1660 O O . SER A 1 217 ? 11.278 3.217 -7.042 1.00 85.38 217 SER A O 1
ATOM 1662 N N . LEU A 1 218 ? 11.050 1.707 -5.397 1.00 82.56 218 LEU A N 1
ATOM 1663 C CA . LEU A 1 218 ? 9.914 2.345 -4.726 1.00 82.56 218 LEU A CA 1
ATOM 1664 C C . LEU A 1 218 ? 10.329 3.491 -3.785 1.00 82.56 218 LEU A C 1
ATOM 1666 O O . LEU A 1 218 ? 9.473 4.094 -3.134 1.00 82.56 218 LEU A O 1
ATOM 1670 N N . GLY A 1 219 ? 11.628 3.794 -3.679 1.00 83.56 219 GLY A N 1
ATOM 1671 C CA . GLY A 1 219 ? 12.140 4.826 -2.778 1.00 83.56 219 GLY A CA 1
ATOM 1672 C C . GLY A 1 219 ? 11.921 4.484 -1.303 1.00 83.56 219 GLY A C 1
ATOM 1673 O O . GLY A 1 219 ? 11.733 5.381 -0.475 1.00 83.56 219 GLY A O 1
ATOM 1674 N N . MET A 1 220 ? 11.881 3.193 -0.966 1.00 81.75 220 MET A N 1
ATOM 1675 C CA . MET A 1 220 ? 11.862 2.760 0.425 1.00 81.75 220 MET A CA 1
ATOM 1676 C C . MET A 1 220 ? 13.201 3.116 1.090 1.00 81.75 220 MET A C 1
ATOM 1678 O O . MET A 1 220 ? 14.243 3.094 0.427 1.00 81.75 220 MET A O 1
ATOM 1682 N N . PRO A 1 221 ? 13.199 3.473 2.388 1.00 83.94 221 PRO A N 1
ATOM 1683 C CA . PRO A 1 221 ? 14.435 3.682 3.130 1.00 83.94 221 PRO A CA 1
ATOM 1684 C C . PRO A 1 221 ? 15.325 2.439 3.079 1.00 83.94 221 PRO A C 1
ATOM 1686 O O . PRO A 1 221 ? 14.819 1.317 3.071 1.00 83.94 221 PRO A O 1
ATOM 1689 N N . ALA A 1 222 ? 16.644 2.645 3.095 1.00 85.75 222 ALA A N 1
ATOM 1690 C CA . ALA A 1 222 ? 17.580 1.538 3.244 1.00 85.75 222 ALA A CA 1
ATOM 1691 C C . ALA A 1 222 ? 17.221 0.730 4.503 1.00 85.75 222 ALA A C 1
ATOM 1693 O O . ALA A 1 222 ? 16.939 1.345 5.539 1.00 85.75 222 ALA A O 1
ATOM 1694 N N . PRO A 1 223 ? 17.208 -0.611 4.420 1.00 89.88 223 PRO A N 1
ATOM 1695 C CA . PRO A 1 223 ? 16.815 -1.431 5.548 1.00 89.88 223 PRO A CA 1
ATOM 1696 C C . PRO A 1 223 ? 17.767 -1.214 6.722 1.00 89.88 223 PRO A C 1
ATOM 1698 O O . PRO A 1 223 ? 18.986 -1.147 6.545 1.00 89.88 223 PRO A O 1
ATOM 1701 N N . THR A 1 224 ? 17.202 -1.087 7.917 1.00 89.75 224 THR A N 1
ATOM 1702 C CA . THR A 1 224 ? 17.958 -0.838 9.156 1.00 89.75 224 THR A CA 1
ATOM 1703 C C . THR A 1 224 ? 18.614 -2.105 9.701 1.00 89.75 224 THR A C 1
ATOM 1705 O O . THR A 1 224 ? 19.659 -2.032 10.348 1.00 89.75 224 THR A O 1
ATOM 1708 N N . ASP A 1 225 ? 18.021 -3.265 9.423 1.00 91.38 225 ASP A N 1
ATOM 1709 C CA . ASP A 1 225 ? 18.468 -4.576 9.878 1.00 91.38 225 ASP A CA 1
ATOM 1710 C C . ASP A 1 225 ? 18.027 -5.698 8.910 1.00 91.38 225 ASP A C 1
ATOM 1712 O O . ASP A 1 225 ? 17.372 -5.460 7.892 1.00 91.38 225 ASP A O 1
ATOM 1716 N N . ALA A 1 226 ? 18.422 -6.942 9.200 1.00 93.06 226 ALA A N 1
ATOM 1717 C CA . ALA A 1 226 ? 18.131 -8.095 8.345 1.00 93.06 226 ALA A CA 1
ATOM 1718 C C . ALA A 1 226 ? 16.636 -8.465 8.295 1.00 93.06 226 ALA A C 1
ATOM 1720 O O . ALA A 1 226 ? 16.170 -8.963 7.269 1.00 93.06 226 ALA A O 1
ATOM 1721 N N . VAL A 1 227 ? 15.886 -8.221 9.373 1.00 93.25 227 VAL A N 1
ATOM 1722 C CA . VAL A 1 227 ? 14.437 -8.447 9.428 1.00 93.25 227 VAL A CA 1
ATOM 1723 C C . VAL A 1 227 ? 13.723 -7.385 8.604 1.00 93.25 227 VAL A C 1
ATOM 1725 O O . VAL A 1 227 ? 12.871 -7.736 7.794 1.00 93.25 227 VAL A O 1
ATOM 1728 N N . ASP A 1 228 ? 14.111 -6.112 8.727 1.00 89.94 228 ASP A N 1
ATOM 1729 C CA . ASP A 1 228 ? 13.595 -5.031 7.876 1.00 89.94 228 ASP A CA 1
ATOM 1730 C C . ASP A 1 228 ? 13.896 -5.309 6.390 1.00 89.94 228 ASP A C 1
ATOM 1732 O O . ASP A 1 228 ? 13.000 -5.267 5.549 1.00 89.94 228 ASP A O 1
ATOM 1736 N N . ALA A 1 229 ? 15.117 -5.737 6.052 1.00 90.56 229 ALA A N 1
ATOM 1737 C CA . ALA A 1 229 ? 15.456 -6.140 4.685 1.00 90.56 229 ALA A CA 1
ATOM 1738 C C . ALA A 1 229 ? 14.561 -7.281 4.164 1.00 90.56 229 ALA A C 1
ATOM 1740 O O . ALA A 1 229 ? 14.091 -7.231 3.023 1.00 90.56 229 ALA A O 1
ATOM 1741 N N . ALA A 1 230 ? 14.306 -8.304 4.986 1.00 91.38 230 ALA A N 1
ATOM 1742 C CA . ALA A 1 230 ? 13.415 -9.404 4.630 1.00 91.38 230 ALA A CA 1
ATOM 1743 C C . ALA A 1 230 ? 11.962 -8.929 4.459 1.00 91.38 230 ALA A C 1
ATOM 1745 O O . ALA A 1 230 ? 11.322 -9.289 3.472 1.00 91.38 230 ALA A O 1
ATOM 1746 N N . LEU A 1 231 ? 11.470 -8.068 5.357 1.00 87.44 231 LEU A N 1
ATOM 1747 C CA . LEU A 1 231 ? 10.130 -7.477 5.301 1.00 87.44 231 LEU A CA 1
ATOM 1748 C C . LEU A 1 231 ? 9.914 -6.678 4.021 1.00 87.44 231 LEU A C 1
ATOM 1750 O O . LEU A 1 231 ? 8.926 -6.892 3.321 1.00 87.44 231 LEU A O 1
ATOM 1754 N N . GLN A 1 232 ? 10.844 -5.782 3.687 1.00 89.00 232 GLN A N 1
ATOM 1755 C CA . GLN A 1 232 ? 10.748 -4.974 2.475 1.00 89.00 232 GLN A CA 1
ATOM 1756 C C . GLN A 1 232 ? 10.744 -5.855 1.218 1.00 89.00 232 GLN A C 1
ATOM 1758 O O . GLN A 1 232 ? 9.973 -5.612 0.287 1.00 89.00 232 GLN A O 1
ATOM 1763 N N . ARG A 1 233 ? 11.561 -6.916 1.186 1.00 88.44 233 ARG A N 1
ATOM 1764 C CA . ARG A 1 233 ? 11.594 -7.862 0.060 1.00 88.44 233 ARG A CA 1
ATOM 1765 C C . ARG A 1 233 ? 10.314 -8.683 -0.056 1.00 88.44 233 ARG A C 1
ATOM 1767 O O . ARG A 1 233 ? 9.811 -8.817 -1.167 1.00 88.44 233 ARG A O 1
ATOM 1774 N N . ALA A 1 234 ? 9.783 -9.206 1.045 1.00 85.19 234 ALA A N 1
ATOM 1775 C CA . ALA A 1 234 ? 8.524 -9.949 1.046 1.00 85.19 234 ALA A CA 1
ATOM 1776 C C . ALA A 1 234 ? 7.359 -9.054 0.588 1.00 85.19 234 ALA A C 1
ATOM 1778 O O . ALA A 1 234 ? 6.663 -9.375 -0.373 1.00 85.19 234 ALA A O 1
ATOM 1779 N N . ALA A 1 235 ? 7.246 -7.849 1.160 1.00 83.31 235 ALA A N 1
ATOM 1780 C CA . ALA A 1 235 ? 6.197 -6.882 0.831 1.00 83.31 235 ALA A CA 1
ATOM 1781 C C . ALA A 1 235 ? 6.200 -6.429 -0.642 1.00 83.31 235 ALA A C 1
ATOM 1783 O O . ALA A 1 235 ? 5.164 -6.032 -1.172 1.00 83.31 235 ALA A O 1
ATOM 1784 N N . THR A 1 236 ? 7.352 -6.491 -1.314 1.00 82.62 236 THR A N 1
ATOM 1785 C CA . THR A 1 236 ? 7.497 -6.142 -2.738 1.00 82.62 236 THR A CA 1
ATOM 1786 C C . THR A 1 236 ? 7.489 -7.366 -3.664 1.00 82.62 236 THR A C 1
ATOM 1788 O O . THR A 1 236 ? 7.566 -7.224 -4.883 1.00 82.62 236 THR A O 1
ATOM 1791 N N . GLY A 1 237 ? 7.372 -8.586 -3.126 1.00 84.81 237 GLY A N 1
ATOM 1792 C CA . GLY A 1 237 ? 7.397 -9.829 -3.904 1.00 84.81 237 GLY A CA 1
ATOM 1793 C C . GLY A 1 237 ? 8.787 -10.215 -4.430 1.00 84.81 237 GLY A C 1
ATOM 1794 O O . GLY A 1 237 ? 8.895 -10.954 -5.411 1.00 84.81 237 GLY A O 1
ATOM 1795 N N . HIS A 1 238 ? 9.844 -9.703 -3.795 1.00 88.25 238 HIS A N 1
ATOM 1796 C CA . HIS A 1 238 ? 11.259 -9.954 -4.087 1.00 88.25 238 HIS A CA 1
ATOM 1797 C C . HIS A 1 238 ? 11.917 -10.965 -3.131 1.00 88.25 238 HIS A C 1
ATOM 1799 O O . HIS A 1 238 ? 13.121 -11.227 -3.234 1.00 88.25 238 HIS A O 1
ATOM 1805 N N . GLY A 1 239 ? 11.161 -11.523 -2.190 1.00 83.12 239 GLY A N 1
ATOM 1806 C CA . GLY A 1 239 ? 11.598 -12.563 -1.266 1.00 83.12 239 GLY A CA 1
ATOM 1807 C C . GLY A 1 239 ? 10.403 -13.373 -0.758 1.00 83.12 239 GLY A C 1
ATOM 1808 O O . GLY A 1 239 ? 9.280 -12.882 -0.842 1.00 83.12 239 GLY A O 1
ATOM 1809 N N . PRO A 1 240 ? 10.630 -14.608 -0.290 1.00 84.06 240 PRO A N 1
ATOM 1810 C CA . PRO A 1 240 ? 9.582 -15.415 0.321 1.00 84.06 240 PRO A CA 1
ATOM 1811 C C . PRO A 1 240 ? 9.220 -14.878 1.714 1.00 84.06 240 PRO A C 1
ATOM 1813 O O . PRO A 1 240 ? 10.087 -14.346 2.414 1.00 84.06 240 PRO A O 1
ATOM 1816 N N . ASP A 1 241 ? 7.968 -15.058 2.133 1.00 82.12 241 ASP A N 1
ATOM 1817 C CA . ASP A 1 241 ? 7.486 -14.624 3.452 1.00 82.12 241 ASP A CA 1
ATOM 1818 C C . ASP A 1 241 ? 8.221 -15.365 4.582 1.00 82.12 241 ASP A C 1
ATOM 1820 O O . ASP A 1 241 ? 8.526 -14.790 5.629 1.00 82.12 241 ASP A O 1
ATOM 1824 N N . GLU A 1 242 ? 8.615 -16.619 4.346 1.00 84.94 242 GLU A N 1
ATOM 1825 C CA . GLU A 1 242 ? 9.371 -17.442 5.292 1.00 84.94 242 GLU A CA 1
ATOM 1826 C C . GLU A 1 242 ? 10.723 -16.818 5.666 1.00 84.94 242 GLU A C 1
ATOM 1828 O O . GLU A 1 242 ? 11.179 -16.971 6.801 1.00 84.94 242 GLU A O 1
ATOM 1833 N N . ALA A 1 243 ? 11.346 -16.059 4.755 1.00 86.12 243 ALA A N 1
ATOM 1834 C CA . ALA A 1 243 ? 12.611 -15.380 5.036 1.00 86.12 243 ALA A CA 1
ATOM 1835 C C . ALA A 1 243 ? 12.466 -14.314 6.133 1.00 86.12 243 ALA A C 1
ATOM 1837 O O . ALA A 1 243 ? 13.434 -14.027 6.837 1.00 86.12 243 ALA A O 1
ATOM 1838 N N . VAL A 1 244 ? 11.268 -13.744 6.310 1.00 89.12 244 VAL A N 1
ATOM 1839 C CA . VAL A 1 244 ? 10.983 -12.798 7.398 1.00 89.12 244 VAL A CA 1
ATOM 1840 C C . VAL A 1 244 ? 11.030 -13.515 8.741 1.00 89.12 244 VAL A C 1
ATOM 1842 O O . VAL A 1 244 ? 11.673 -13.033 9.670 1.00 89.12 244 VAL A O 1
ATOM 1845 N N . VAL A 1 245 ? 10.383 -14.679 8.840 1.00 89.62 245 VAL A N 1
ATOM 1846 C CA . VAL A 1 245 ? 10.335 -15.468 10.079 1.00 89.62 245 VAL A CA 1
ATOM 1847 C C . VAL A 1 245 ? 11.719 -16.024 10.418 1.00 89.62 245 VAL A C 1
ATOM 1849 O O . VAL A 1 245 ? 12.116 -16.003 11.581 1.00 89.62 245 VAL A O 1
ATOM 1852 N N . GLU A 1 246 ? 12.490 -16.455 9.416 1.00 90.31 246 GLU A N 1
ATOM 1853 C CA . GLU A 1 246 ? 13.885 -16.881 9.591 1.00 90.31 246 GLU A CA 1
ATOM 1854 C C . GLU A 1 246 ? 14.779 -15.754 10.107 1.00 90.31 246 GLU A C 1
ATOM 1856 O O . GLU A 1 246 ? 15.504 -15.943 11.089 1.00 90.31 246 GLU A O 1
ATOM 1861 N N . ALA A 1 247 ? 14.707 -14.576 9.480 1.00 93.94 247 ALA A N 1
ATOM 1862 C CA . ALA A 1 247 ? 15.459 -13.408 9.919 1.00 93.94 247 ALA A CA 1
ATOM 1863 C C . ALA A 1 247 ? 15.055 -13.003 11.342 1.00 93.94 247 ALA A C 1
ATOM 1865 O O . ALA A 1 247 ? 15.923 -12.763 12.180 1.00 93.94 247 ALA A O 1
ATOM 1866 N N . LEU A 1 248 ? 13.750 -12.986 11.632 1.00 93.75 248 LEU A N 1
ATOM 1867 C CA . LEU A 1 248 ? 13.214 -12.627 12.939 1.00 93.75 248 LEU A CA 1
ATOM 1868 C C . LEU A 1 248 ? 13.673 -13.601 14.028 1.00 93.75 248 LEU A C 1
ATOM 1870 O O . LEU A 1 248 ? 14.201 -13.164 15.045 1.00 93.75 248 LEU A O 1
ATOM 1874 N N . ALA A 1 249 ? 13.532 -14.911 13.809 1.00 93.44 249 ALA A N 1
ATOM 1875 C CA . ALA A 1 249 ? 13.963 -15.936 14.760 1.00 93.44 249 ALA A CA 1
ATOM 1876 C C . ALA A 1 249 ? 15.466 -15.847 15.067 1.00 93.44 249 ALA A C 1
ATOM 1878 O O . ALA A 1 249 ? 15.909 -16.214 16.158 1.00 93.44 249 ALA A O 1
ATOM 1879 N N . ALA A 1 250 ? 16.257 -15.350 14.113 1.00 93.12 250 ALA A N 1
ATOM 1880 C CA . ALA A 1 250 ? 17.685 -15.174 14.271 1.00 93.12 250 ALA A CA 1
ATOM 1881 C C . ALA A 1 250 ? 18.110 -13.831 14.887 1.00 93.12 250 ALA A C 1
ATOM 1883 O O . ALA A 1 250 ? 19.298 -13.713 15.200 1.00 93.12 250 ALA A O 1
ATOM 1884 N N . ALA A 1 251 ? 17.200 -12.867 15.043 1.00 94.75 251 ALA A N 1
ATOM 1885 C CA . ALA A 1 251 ? 17.513 -11.492 15.408 1.00 94.75 251 ALA A CA 1
ATOM 1886 C C . ALA A 1 251 ? 17.398 -11.203 16.912 1.00 94.75 251 ALA A C 1
ATOM 1888 O O . ALA A 1 251 ? 16.533 -11.730 17.621 1.00 94.75 251 ALA A O 1
ATOM 1889 N N . THR A 1 252 ? 18.221 -10.259 17.368 1.00 95.19 252 THR A N 1
ATOM 1890 C CA . THR A 1 252 ? 17.967 -9.496 18.590 1.00 95.19 252 THR A CA 1
ATOM 1891 C C . THR A 1 252 ? 16.934 -8.419 18.274 1.00 95.19 252 THR A C 1
ATOM 1893 O O . THR A 1 252 ? 17.131 -7.610 17.369 1.00 95.19 252 THR A O 1
ATOM 1896 N N . VAL A 1 253 ? 15.838 -8.397 19.023 1.00 94.25 253 VAL A N 1
ATOM 1897 C CA . VAL A 1 253 ? 14.759 -7.419 18.882 1.00 94.25 253 VAL A CA 1
ATOM 1898 C C . VAL A 1 253 ? 14.665 -6.525 20.112 1.00 94.25 253 VAL A C 1
ATOM 1900 O O . VAL A 1 253 ? 15.218 -6.832 21.164 1.00 94.25 253 VAL A O 1
ATOM 1903 N N . PHE A 1 254 ? 13.955 -5.411 19.995 1.00 91.38 254 PHE A N 1
ATOM 1904 C CA . PHE A 1 254 ? 13.847 -4.396 21.030 1.00 91.38 254 PHE A CA 1
ATOM 1905 C C . PHE A 1 254 ? 12.394 -4.237 21.468 1.00 91.38 254 PHE A C 1
ATOM 1907 O O . PHE A 1 254 ? 11.495 -4.053 20.647 1.00 91.38 254 PHE A O 1
ATOM 1914 N N . LEU A 1 255 ? 12.180 -4.293 22.779 1.00 88.81 255 LEU A N 1
ATOM 1915 C CA . LEU A 1 255 ? 10.885 -4.066 23.417 1.00 88.81 255 LEU A CA 1
ATOM 1916 C C . LEU A 1 255 ? 10.915 -2.737 24.185 1.00 88.81 255 LEU A C 1
ATOM 1918 O O . LEU A 1 255 ? 11.975 -2.395 24.718 1.00 88.81 255 LEU A O 1
ATOM 1922 N N . PRO A 1 256 ? 9.791 -2.007 24.296 1.00 83.44 256 PRO A N 1
ATOM 1923 C CA . PRO A 1 256 ? 9.659 -0.923 25.268 1.00 83.44 256 PRO A CA 1
ATOM 1924 C C . PRO A 1 256 ? 9.994 -1.411 26.685 1.00 83.44 256 PRO A C 1
ATOM 1926 O O . PRO A 1 256 ? 9.535 -2.474 27.108 1.00 83.44 256 PRO A O 1
ATOM 1929 N N . ASP A 1 257 ? 10.835 -0.664 27.398 1.00 81.12 257 ASP A N 1
ATOM 1930 C CA . ASP A 1 257 ? 11.262 -0.987 28.764 1.00 81.12 257 ASP A CA 1
ATOM 1931 C C . ASP A 1 257 ? 10.363 -0.274 29.790 1.00 81.12 257 ASP A C 1
ATOM 1933 O O . ASP A 1 257 ? 10.749 0.729 30.391 1.00 81.12 257 ASP A O 1
ATOM 1937 N N . ASP A 1 258 ? 9.137 -0.787 29.943 1.00 71.94 258 ASP A N 1
ATOM 1938 C CA . ASP A 1 258 ? 8.096 -0.245 30.838 1.00 71.94 258 ASP A CA 1
ATOM 1939 C C . ASP A 1 258 ? 8.025 -0.976 32.199 1.00 71.94 258 ASP A C 1
ATOM 1941 O O . ASP A 1 258 ? 7.129 -0.731 33.009 1.00 71.94 258 ASP A O 1
ATOM 1945 N N . GLY A 1 259 ? 8.966 -1.887 32.472 1.00 73.94 259 GLY A N 1
ATOM 1946 C CA . GLY A 1 259 ? 8.992 -2.710 33.681 1.00 73.94 259 GLY A CA 1
ATOM 1947 C C . GLY A 1 259 ? 9.589 -4.104 33.450 1.00 73.94 259 GLY A C 1
ATOM 1948 O O . GLY A 1 259 ? 10.076 -4.412 32.361 1.00 73.94 259 GLY A O 1
ATOM 1949 N N . PRO A 1 260 ? 9.579 -4.976 34.476 1.00 71.75 260 PRO A N 1
ATOM 1950 C CA . PRO A 1 260 ? 10.093 -6.339 34.338 1.00 71.75 260 PRO A CA 1
ATOM 1951 C C . PRO A 1 260 ? 9.272 -7.165 33.335 1.00 71.75 260 PRO A C 1
ATOM 1953 O O . PRO A 1 260 ? 9.851 -7.961 32.588 1.00 71.75 260 PRO A O 1
ATOM 1956 N N . ASP A 1 261 ? 7.962 -6.924 33.279 1.00 80.56 261 ASP A N 1
ATOM 1957 C CA . ASP A 1 261 ? 7.004 -7.673 32.470 1.00 80.56 261 ASP A CA 1
ATOM 1958 C C . ASP A 1 261 ? 7.005 -7.243 30.995 1.00 80.56 261 ASP A C 1
ATOM 1960 O O . ASP A 1 261 ? 7.424 -6.144 30.632 1.00 80.56 261 ASP A O 1
ATOM 1964 N N . ILE A 1 262 ? 6.554 -8.138 30.114 1.00 83.44 262 ILE A N 1
ATOM 1965 C CA . ILE A 1 262 ? 6.393 -7.841 28.686 1.00 83.44 262 ILE A CA 1
ATOM 1966 C C . ILE A 1 262 ? 5.029 -7.181 28.486 1.00 83.44 262 ILE A C 1
ATOM 1968 O O . ILE A 1 262 ? 3.999 -7.786 28.781 1.00 83.44 262 ILE A O 1
ATOM 1972 N N . ALA A 1 263 ? 5.020 -5.956 27.962 1.00 80.44 263 ALA A N 1
ATOM 1973 C CA . ALA A 1 263 ? 3.787 -5.246 27.653 1.00 80.44 263 ALA A CA 1
ATOM 1974 C C . ALA A 1 263 ? 3.037 -5.923 26.491 1.00 80.44 263 ALA A C 1
ATOM 1976 O O . ALA A 1 263 ? 3.563 -6.051 25.381 1.00 80.44 263 ALA A O 1
ATOM 1977 N N . VAL A 1 264 ? 1.797 -6.330 26.759 1.00 83.06 264 VAL A N 1
ATOM 1978 C CA . VAL A 1 264 ? 0.862 -6.898 25.781 1.00 83.06 264 VAL A CA 1
ATOM 1979 C C . VAL A 1 264 ? -0.191 -5.849 25.447 1.00 83.06 264 VAL A C 1
ATOM 1981 O O . VAL A 1 264 ? -0.702 -5.156 26.325 1.00 83.06 264 VAL A O 1
ATOM 1984 N N . TYR A 1 265 ? -0.507 -5.735 24.166 1.00 80.50 265 TYR A N 1
ATOM 1985 C CA . TYR A 1 265 ? -1.480 -4.801 23.621 1.00 80.50 265 TYR A CA 1
ATOM 1986 C C . TYR A 1 265 ? -2.570 -5.585 22.897 1.00 80.50 265 TYR A C 1
ATOM 1988 O O . TYR A 1 265 ? -2.340 -6.702 22.445 1.00 80.50 265 TYR A O 1
ATOM 1996 N N . THR A 1 266 ? -3.747 -4.993 22.732 1.00 81.38 266 THR A N 1
ATOM 1997 C CA . THR A 1 266 ? -4.866 -5.625 22.024 1.00 81.38 266 THR A CA 1
ATOM 1998 C C . THR A 1 266 ? -5.330 -4.708 20.902 1.00 81.38 266 THR A C 1
ATOM 2000 O O . THR A 1 266 ? -5.504 -3.508 21.109 1.00 81.38 266 THR A O 1
ATOM 2003 N N . ASP A 1 267 ? -5.525 -5.266 19.710 1.00 80.44 267 ASP A N 1
ATOM 2004 C CA . ASP A 1 267 ? -6.237 -4.608 18.612 1.00 80.44 267 ASP A CA 1
ATOM 2005 C C . ASP A 1 267 ? -7.316 -5.539 18.033 1.00 80.44 267 ASP A C 1
ATOM 2007 O O . ASP A 1 267 ? -7.624 -6.583 18.608 1.00 80.44 267 ASP A O 1
ATOM 2011 N N . GLU A 1 268 ? -7.912 -5.165 16.900 1.00 78.06 268 GLU A N 1
ATOM 2012 C CA . GLU A 1 268 ? -8.980 -5.930 16.240 1.00 78.06 268 GLU A CA 1
ATOM 2013 C C . GLU A 1 268 ? -8.577 -7.371 15.870 1.00 78.06 268 GLU A C 1
ATOM 2015 O O . GLU A 1 268 ? -9.441 -8.227 15.704 1.00 78.06 268 GLU A O 1
ATOM 2020 N N . GLN A 1 269 ? -7.273 -7.656 15.756 1.00 74.00 269 GLN A N 1
ATOM 2021 C CA . GLN A 1 269 ? -6.729 -8.978 15.429 1.00 74.00 269 GLN A CA 1
ATOM 2022 C C . GLN A 1 269 ? -6.304 -9.768 16.684 1.00 74.00 269 GLN A C 1
ATOM 2024 O O . GLN A 1 269 ? -5.642 -10.799 16.564 1.00 74.00 269 GLN A O 1
ATOM 2029 N N . GLY A 1 270 ? -6.627 -9.274 17.885 1.00 86.06 270 GLY A N 1
ATOM 2030 C CA . GLY A 1 270 ? -6.313 -9.908 19.167 1.00 86.06 270 GLY A CA 1
ATOM 2031 C C . GLY A 1 270 ? -5.070 -9.345 19.860 1.00 86.06 270 GLY A C 1
ATOM 2032 O O . GLY A 1 270 ? -4.572 -8.265 19.525 1.00 86.06 270 GLY A O 1
ATOM 2033 N N . GLU A 1 271 ? -4.595 -10.082 20.865 1.00 88.19 271 GLU A N 1
ATOM 2034 C CA . GLU A 1 271 ? -3.433 -9.708 21.672 1.00 88.19 271 GLU A CA 1
ATOM 2035 C C . GLU A 1 271 ? -2.121 -9.814 20.887 1.00 88.19 271 GLU A C 1
ATOM 2037 O O . GLU A 1 271 ? -1.917 -10.711 20.062 1.00 88.19 271 GLU A O 1
ATOM 2042 N N . PHE A 1 272 ? -1.219 -8.870 21.139 1.00 88.38 272 PHE A N 1
ATOM 2043 C CA . PHE A 1 272 ? 0.089 -8.831 20.514 1.00 88.38 272 PHE A CA 1
ATOM 2044 C C . PHE A 1 272 ? 1.148 -8.156 21.382 1.00 88.38 272 PHE A C 1
ATOM 2046 O O . PHE A 1 272 ? 0.859 -7.300 22.217 1.00 88.38 272 PHE A O 1
ATOM 2053 N N . VAL A 1 273 ? 2.406 -8.486 21.101 1.00 88.8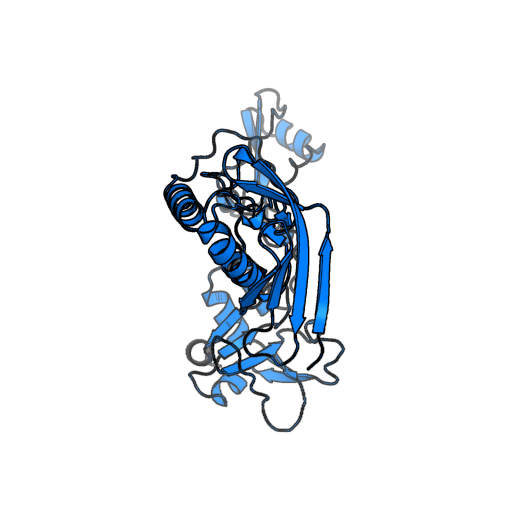8 273 VAL A N 1
ATOM 2054 C CA . VAL A 1 273 ? 3.585 -7.811 21.648 1.00 88.88 273 VAL A CA 1
ATOM 2055 C C . VAL A 1 273 ? 4.220 -6.959 20.545 1.00 88.88 273 VAL A C 1
ATOM 2057 O O . VAL A 1 273 ? 4.528 -7.491 19.472 1.00 88.88 273 VAL A O 1
ATOM 2060 N N . PRO A 1 274 ? 4.408 -5.642 20.748 1.00 88.38 274 PRO A N 1
ATOM 2061 C CA . PRO A 1 274 ? 5.128 -4.802 19.806 1.00 88.38 274 PRO A CA 1
ATOM 2062 C C . PRO A 1 274 ? 6.618 -5.132 19.861 1.00 88.38 274 PRO A C 1
ATOM 2064 O O . PRO A 1 274 ? 7.234 -5.127 20.925 1.00 88.38 274 PRO A O 1
ATOM 2067 N N . VAL A 1 275 ? 7.198 -5.397 18.698 1.00 90.75 275 VAL A N 1
ATOM 2068 C CA . VAL A 1 275 ? 8.601 -5.774 18.558 1.00 90.75 275 VAL A CA 1
ATOM 2069 C C . VAL A 1 275 ? 9.257 -4.830 17.564 1.00 90.75 275 VAL A C 1
ATOM 2071 O O . VAL A 1 275 ? 8.811 -4.712 16.424 1.00 90.75 275 VAL A O 1
ATOM 2074 N N . LEU A 1 276 ? 10.317 -4.151 17.990 1.00 88.62 276 LEU A N 1
ATOM 2075 C CA . LEU A 1 276 ? 11.115 -3.296 17.121 1.00 88.62 276 LEU A CA 1
ATOM 2076 C C . LEU A 1 276 ? 12.350 -4.069 16.666 1.00 88.62 276 LEU A C 1
ATOM 2078 O O . LEU A 1 276 ? 13.067 -4.634 17.488 1.00 88.62 276 LEU A O 1
ATOM 2082 N N . THR A 1 277 ? 12.619 -4.099 15.368 1.00 90.25 277 THR A N 1
ATOM 2083 C CA . THR A 1 277 ? 13.777 -4.827 14.816 1.00 90.25 277 THR A CA 1
ATOM 2084 C C . THR A 1 277 ? 15.068 -4.006 14.909 1.00 90.25 277 THR A C 1
ATOM 2086 O O . THR A 1 277 ? 16.164 -4.556 14.965 1.00 90.25 277 THR A O 1
ATOM 2089 N N . HIS A 1 278 ? 14.932 -2.685 15.059 1.00 88.38 278 HIS A N 1
ATOM 2090 C CA . HIS A 1 278 ? 16.019 -1.736 15.267 1.00 88.38 278 HIS A CA 1
ATOM 2091 C C . HIS A 1 278 ? 15.563 -0.596 16.204 1.00 88.38 278 HIS A C 1
ATOM 2093 O O . HIS A 1 278 ? 14.413 -0.156 16.100 1.00 88.38 278 HIS A O 1
ATOM 2099 N N . PRO A 1 279 ? 16.433 -0.037 17.075 1.00 83.44 279 PRO A N 1
ATOM 2100 C CA . PRO A 1 279 ? 16.060 1.037 18.005 1.00 83.44 279 PRO A CA 1
ATOM 2101 C C . PRO A 1 279 ? 15.487 2.285 17.328 1.00 83.44 279 PRO A C 1
ATOM 2103 O O . PRO A 1 279 ? 14.636 2.967 17.886 1.00 83.44 279 PRO A O 1
ATOM 2106 N N . GLY A 1 280 ? 15.926 2.563 16.098 1.00 82.50 280 GLY A N 1
ATOM 2107 C CA . GLY A 1 280 ? 15.443 3.685 15.288 1.00 82.50 280 GLY A CA 1
ATOM 2108 C C . GLY A 1 280 ? 13.968 3.595 14.872 1.00 82.50 280 GLY A C 1
ATOM 2109 O O . GLY A 1 280 ? 13.425 4.590 14.405 1.00 82.50 280 GLY A O 1
ATOM 2110 N N . HIS A 1 281 ? 13.313 2.442 15.046 1.00 80.12 281 HIS A N 1
ATOM 2111 C CA . HIS A 1 281 ? 11.868 2.311 14.839 1.00 80.12 281 HIS A CA 1
ATOM 2112 C C . HIS A 1 281 ? 11.044 2.740 16.060 1.00 80.12 281 HIS A C 1
ATOM 2114 O O . HIS A 1 281 ? 9.822 2.827 15.961 1.00 80.12 281 HIS A O 1
ATOM 2120 N N . ALA A 1 282 ? 11.677 3.009 17.207 1.00 74.75 282 ALA A N 1
ATOM 2121 C CA . ALA A 1 282 ? 10.962 3.451 18.393 1.00 74.75 282 AL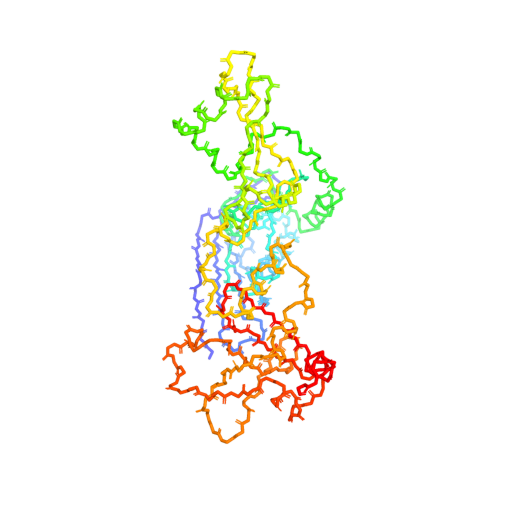A A CA 1
ATOM 2122 C C . ALA A 1 282 ? 10.400 4.871 18.212 1.00 74.75 282 ALA A C 1
ATOM 2124 O O . ALA A 1 282 ? 11.132 5.777 17.801 1.00 74.75 282 ALA A O 1
ATOM 2125 N N . PRO A 1 283 ? 9.126 5.108 18.572 1.00 69.00 283 PRO A N 1
ATOM 2126 C CA . PRO A 1 283 ? 8.606 6.459 18.723 1.00 69.00 283 PRO A CA 1
ATOM 2127 C C . PRO A 1 283 ? 9.432 7.248 19.745 1.00 69.00 283 PRO A C 1
ATOM 2129 O O . PRO A 1 283 ? 9.856 6.698 20.760 1.00 69.00 283 PRO A O 1
ATOM 2132 N N . ALA A 1 284 ? 9.576 8.560 19.543 1.00 66.25 284 ALA A N 1
ATOM 2133 C CA . ALA A 1 284 ? 10.303 9.440 20.469 1.00 66.25 284 ALA A CA 1
ATOM 2134 C C . ALA A 1 284 ? 9.731 9.446 21.904 1.00 66.25 284 ALA A C 1
ATOM 2136 O O . ALA A 1 284 ? 10.393 9.887 22.839 1.00 66.25 284 ALA A O 1
ATOM 2137 N N . THR A 1 285 ? 8.496 8.970 22.077 1.00 64.50 285 THR A N 1
ATOM 2138 C CA . THR A 1 285 ? 7.806 8.835 23.363 1.00 64.50 285 THR A CA 1
ATOM 2139 C C . THR A 1 285 ? 8.229 7.604 24.163 1.00 64.50 285 THR A C 1
ATOM 2141 O O . THR A 1 285 ? 7.864 7.518 25.330 1.00 64.50 285 THR A O 1
ATOM 2144 N N . VAL A 1 286 ? 8.961 6.653 23.568 1.00 66.38 286 VAL A N 1
ATOM 2145 C CA . VAL A 1 286 ? 9.449 5.451 24.258 1.00 66.38 286 VAL A CA 1
ATOM 2146 C C . VAL A 1 286 ? 10.827 5.756 24.856 1.00 66.38 286 VAL A C 1
ATOM 2148 O O . VAL A 1 286 ? 11.797 5.897 24.110 1.00 66.38 286 VAL A O 1
ATOM 2151 N N . PRO A 1 287 ? 10.950 5.887 26.190 1.00 61.72 287 PRO A N 1
ATOM 2152 C CA . PRO A 1 287 ? 12.155 6.436 26.808 1.00 61.72 287 PRO A CA 1
ATOM 2153 C C . PRO A 1 287 ? 13.328 5.451 26.820 1.00 61.72 287 PRO A C 1
ATOM 2155 O O . PRO A 1 287 ? 14.484 5.879 26.854 1.00 61.72 287 PRO A O 1
ATOM 2158 N N . ARG A 1 288 ? 13.050 4.140 26.840 1.00 79.69 288 ARG A N 1
ATOM 2159 C CA . ARG A 1 288 ? 14.057 3.075 26.916 1.00 79.69 288 ARG A CA 1
ATOM 2160 C C . ARG A 1 288 ? 13.603 1.830 26.169 1.00 79.69 288 ARG A C 1
ATOM 2162 O O . ARG A 1 288 ? 12.418 1.513 26.126 1.00 79.69 288 ARG A O 1
ATOM 2169 N N . LEU A 1 289 ? 14.581 1.134 25.599 1.00 86.12 289 LEU A N 1
ATOM 2170 C CA . LEU A 1 289 ? 14.392 -0.114 24.878 1.00 86.12 289 LEU A CA 1
ATOM 2171 C C . LEU A 1 289 ? 15.251 -1.206 25.501 1.00 86.12 289 LEU A C 1
ATOM 2173 O O . LEU A 1 289 ? 16.440 -0.999 25.755 1.00 86.12 289 LEU A O 1
ATOM 2177 N N . ARG A 1 290 ? 14.656 -2.382 25.681 1.00 89.44 290 ARG A N 1
ATOM 2178 C CA . ARG A 1 290 ? 15.334 -3.584 26.160 1.00 89.44 290 ARG A CA 1
ATOM 2179 C C . ARG A 1 290 ? 15.620 -4.518 24.977 1.00 89.44 290 ARG A C 1
ATOM 2181 O O . ARG A 1 290 ? 14.657 -4.964 24.348 1.00 89.44 290 ARG A O 1
ATOM 2188 N N . PRO A 1 291 ? 16.894 -4.829 24.665 1.00 93.06 291 PRO A N 1
ATOM 2189 C CA . PRO A 1 291 ? 17.232 -5.843 23.671 1.00 93.06 291 PRO A CA 1
ATOM 2190 C C . PRO A 1 291 ? 16.929 -7.246 24.210 1.00 93.06 291 PRO A C 1
ATOM 2192 O O . PRO A 1 291 ? 17.252 -7.559 25.356 1.00 93.06 291 PRO A O 1
ATOM 2195 N N . VAL A 1 292 ? 16.318 -8.091 23.384 1.00 93.44 292 VAL A N 1
ATOM 2196 C CA . VAL A 1 292 ? 15.959 -9.478 23.698 1.00 93.44 292 VAL A CA 1
ATOM 2197 C C . VAL A 1 292 ? 16.160 -10.336 22.451 1.00 93.44 292 VAL A C 1
ATOM 2199 O O . VAL A 1 292 ? 15.739 -9.957 21.362 1.00 93.44 292 VAL A O 1
ATOM 2202 N N . GLU A 1 293 ? 16.767 -11.514 22.588 1.00 95.31 293 GLU A N 1
ATOM 2203 C CA . GLU A 1 293 ? 16.818 -12.487 21.490 1.00 95.31 293 GLU A CA 1
ATOM 2204 C C . GLU A 1 293 ? 15.403 -12.953 21.142 1.00 95.31 293 GLU A C 1
ATOM 2206 O O . GLU A 1 293 ? 14.683 -13.463 22.007 1.00 95.31 293 GLU A O 1
ATOM 2211 N N . CYS A 1 294 ? 14.987 -12.814 19.881 1.00 94.62 294 CYS A N 1
ATOM 2212 C CA . CYS A 1 294 ? 13.601 -13.090 19.506 1.00 94.62 294 CYS A CA 1
ATOM 2213 C C . CYS A 1 294 ? 13.206 -14.551 19.774 1.00 94.62 294 CYS A C 1
ATOM 2215 O O . CYS A 1 294 ? 12.114 -14.816 20.271 1.00 94.62 294 CYS A O 1
ATOM 2217 N N . ALA A 1 295 ? 14.120 -15.501 19.550 1.00 93.50 295 ALA A N 1
ATOM 2218 C CA . ALA A 1 295 ? 13.904 -16.908 19.885 1.00 93.50 295 ALA A CA 1
ATOM 2219 C C . ALA A 1 295 ? 13.633 -17.129 21.388 1.00 93.50 295 ALA A C 1
ATOM 2221 O O . ALA A 1 295 ? 12.775 -17.930 21.759 1.00 93.50 295 ALA A O 1
ATOM 2222 N N . GLN A 1 296 ? 14.326 -16.398 22.269 1.00 93.25 296 GLN A N 1
ATOM 2223 C CA . GLN A 1 296 ? 14.098 -16.475 23.715 1.00 93.25 296 GLN A CA 1
ATOM 2224 C C . GLN A 1 296 ? 12.768 -15.824 24.098 1.00 93.25 296 GLN A C 1
ATOM 2226 O O . GLN A 1 296 ? 12.003 -16.416 24.857 1.00 93.25 296 GLN A O 1
ATOM 2231 N N . LEU A 1 297 ? 12.461 -14.654 23.528 1.00 92.94 297 LEU A N 1
ATOM 2232 C CA . LEU A 1 297 ? 11.174 -13.981 23.706 1.00 92.94 297 LEU A CA 1
ATOM 2233 C C . LEU A 1 297 ? 10.013 -14.901 23.314 1.00 92.94 297 LEU A C 1
ATOM 2235 O O . LEU A 1 297 ? 9.069 -15.078 24.082 1.00 92.94 297 LEU A O 1
ATOM 2239 N N . ALA A 1 298 ? 10.113 -15.542 22.149 1.00 93.50 298 ALA A N 1
ATOM 2240 C CA . ALA A 1 298 ? 9.096 -16.448 21.647 1.00 93.50 298 ALA A CA 1
ATOM 2241 C C . ALA A 1 298 ? 8.838 -17.605 22.624 1.00 93.50 298 ALA A C 1
ATOM 2243 O O . ALA A 1 298 ? 7.687 -17.975 22.826 1.00 93.50 298 ALA A O 1
ATOM 2244 N N . ARG A 1 299 ? 9.858 -18.156 23.298 1.00 92.06 299 ARG A N 1
ATOM 2245 C CA . ARG A 1 299 ? 9.688 -19.224 24.310 1.00 92.06 299 ARG A CA 1
ATOM 2246 C C . ARG A 1 299 ? 8.944 -18.781 25.574 1.00 92.06 299 ARG A C 1
ATOM 2248 O O . ARG A 1 299 ? 8.352 -19.627 26.234 1.00 92.06 299 ARG A O 1
ATOM 2255 N N . LEU A 1 300 ? 8.955 -17.491 25.902 1.00 90.88 300 LEU A N 1
ATOM 2256 C CA . LEU A 1 300 ? 8.290 -16.956 27.096 1.00 90.88 300 LEU A CA 1
ATOM 2257 C C . LEU A 1 300 ? 6.811 -16.616 26.864 1.00 90.88 300 LEU A C 1
ATOM 2259 O O . LEU A 1 300 ? 6.037 -16.592 27.815 1.00 90.88 300 LEU A O 1
ATOM 2263 N N . LEU A 1 301 ? 6.417 -16.349 25.617 1.00 92.50 301 LEU A N 1
ATOM 2264 C CA . LEU A 1 301 ? 5.065 -15.904 25.265 1.00 92.50 301 LEU A CA 1
ATOM 2265 C C . LEU A 1 301 ? 4.114 -17.074 24.953 1.00 92.50 301 LEU A C 1
ATOM 2267 O O . LEU A 1 301 ? 4.574 -18.139 24.556 1.00 92.50 301 LEU A O 1
ATOM 2271 N N . PRO A 1 302 ? 2.788 -16.926 25.075 1.00 91.00 302 PRO A N 1
ATOM 2272 C CA . PRO A 1 302 ? 1.850 -17.945 24.597 1.00 91.00 302 PRO A CA 1
ATOM 2273 C C . PRO A 1 302 ? 1.988 -18.186 23.078 1.00 91.00 302 PRO A C 1
ATOM 2275 O O . PRO A 1 302 ? 2.275 -17.238 22.345 1.00 91.00 302 PRO A O 1
ATOM 2278 N N . PRO A 1 303 ? 1.818 -19.424 22.572 1.00 85.56 303 PRO A N 1
ATOM 2279 C CA . PRO A 1 303 ? 1.987 -19.728 21.146 1.00 85.56 303 PRO A CA 1
ATOM 2280 C C . PRO A 1 303 ? 1.005 -18.983 20.227 1.00 85.56 303 PRO A C 1
ATOM 2282 O O . PRO A 1 303 ? 1.355 -18.686 19.087 1.00 85.56 303 PRO A O 1
ATOM 2285 N N . GLU A 1 304 ? -0.190 -18.666 20.721 1.00 85.62 304 GLU A N 1
ATOM 2286 C CA . GLU A 1 304 ? -1.244 -17.915 20.032 1.00 85.62 304 GLU A CA 1
ATOM 2287 C C . GLU A 1 304 ? -0.996 -16.398 19.973 1.00 85.62 304 GLU A C 1
ATOM 2289 O O . GLU A 1 304 ? -1.689 -15.690 19.244 1.00 85.62 304 GLU A O 1
ATOM 2294 N N . MET A 1 305 ? -0.014 -15.893 20.726 1.00 89.56 305 MET A N 1
ATOM 2295 C CA . MET A 1 305 ? 0.311 -14.470 20.781 1.00 89.56 305 MET A CA 1
ATOM 2296 C C . MET A 1 305 ? 0.911 -13.995 19.451 1.00 89.56 305 MET A C 1
ATOM 2298 O O . MET A 1 305 ? 1.767 -14.661 18.865 1.00 89.56 305 MET A O 1
ATOM 2302 N N . GLY A 1 306 ? 0.513 -12.808 18.989 1.00 92.44 306 GLY A N 1
ATOM 2303 C CA . GLY A 1 306 ? 1.126 -12.169 17.825 1.00 92.44 306 GLY A CA 1
ATOM 2304 C C . GLY A 1 306 ? 2.337 -11.308 18.194 1.00 92.44 306 GLY A C 1
ATOM 2305 O O . GLY A 1 306 ? 2.281 -10.516 19.129 1.00 92.44 306 GLY A O 1
ATOM 2306 N N . LEU A 1 307 ? 3.420 -11.379 17.423 1.00 91.12 307 LEU A N 1
ATOM 2307 C CA . LEU A 1 307 ? 4.489 -10.378 17.434 1.00 91.12 307 LEU A CA 1
ATOM 2308 C C . LEU A 1 307 ? 4.222 -9.362 16.326 1.00 91.12 307 LEU A C 1
ATOM 2310 O O . LEU A 1 307 ? 4.230 -9.715 15.147 1.00 91.12 307 LEU A O 1
ATOM 2314 N N . LYS A 1 308 ? 3.972 -8.102 16.686 1.00 91.00 308 LYS A N 1
ATOM 2315 C CA . LYS A 1 308 ? 3.742 -7.025 15.714 1.00 91.00 308 LYS A CA 1
ATOM 2316 C C . LYS A 1 308 ? 5.051 -6.289 15.462 1.00 91.00 308 LYS A C 1
ATOM 2318 O O . LYS A 1 308 ? 5.533 -5.576 16.342 1.00 91.00 308 LYS A O 1
ATOM 2323 N N . LEU A 1 309 ? 5.620 -6.473 14.273 1.00 89.75 309 LEU A N 1
ATOM 2324 C CA . LEU A 1 309 ? 6.916 -5.910 13.903 1.00 89.75 309 LEU A CA 1
ATOM 2325 C C . LEU A 1 309 ? 6.800 -4.440 13.509 1.00 89.75 309 LEU A C 1
ATOM 2327 O O . LEU A 1 309 ? 5.915 -4.078 12.729 1.00 89.75 309 LEU A O 1
ATOM 2331 N N . ASN A 1 310 ? 7.713 -3.619 14.030 1.00 86.56 310 ASN A N 1
ATOM 2332 C CA . ASN A 1 310 ? 7.842 -2.182 13.770 1.00 86.56 310 ASN A CA 1
ATOM 2333 C C . ASN A 1 310 ? 6.481 -1.455 13.679 1.00 86.56 310 ASN A C 1
ATOM 2335 O O . ASN A 1 310 ? 6.167 -0.876 12.633 1.00 86.56 310 ASN A O 1
ATOM 2339 N N . PRO A 1 311 ? 5.632 -1.502 14.730 1.00 78.94 311 PRO A N 1
ATOM 2340 C CA . PRO A 1 311 ? 4.308 -0.887 14.679 1.00 78.94 311 PRO A CA 1
ATOM 2341 C C . PRO A 1 311 ? 4.392 0.605 14.324 1.00 78.94 311 PRO A C 1
ATOM 2343 O O . PRO A 1 311 ? 5.164 1.347 14.925 1.00 78.94 311 PRO A O 1
ATOM 2346 N N . GLY A 1 312 ? 3.598 1.043 13.342 1.00 71.06 312 GLY A N 1
ATOM 2347 C CA . GLY A 1 312 ? 3.626 2.420 12.826 1.00 71.06 312 GLY A CA 1
ATOM 2348 C C . GLY A 1 312 ? 4.694 2.691 11.755 1.00 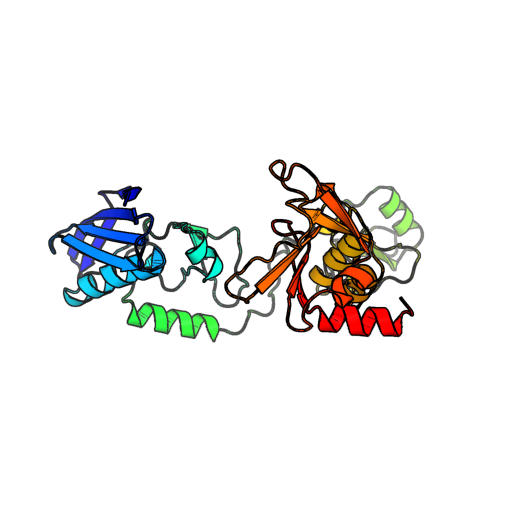71.06 312 GLY A C 1
ATOM 2349 O O . GLY A 1 312 ? 4.730 3.789 11.202 1.00 71.06 312 GLY A O 1
ATOM 2350 N N . GLY A 1 313 ? 5.539 1.708 11.426 1.00 68.00 313 GLY A N 1
ATOM 2351 C CA . GLY A 1 313 ? 6.452 1.762 10.283 1.00 68.00 313 GLY A CA 1
ATOM 2352 C C . GLY A 1 313 ? 5.738 1.608 8.933 1.00 68.00 313 GLY A C 1
ATOM 2353 O O . GLY A 1 313 ? 4.589 1.174 8.866 1.00 68.00 313 GLY A O 1
ATOM 2354 N N . ARG A 1 314 ? 6.436 1.934 7.829 1.00 69.31 314 ARG A N 1
ATOM 2355 C CA . ARG A 1 314 ? 5.903 1.790 6.453 1.00 69.31 314 ARG A CA 1
ATOM 2356 C C . ARG A 1 314 ? 5.512 0.351 6.105 1.00 69.31 314 ARG A C 1
ATOM 2358 O O . ARG A 1 314 ? 4.586 0.157 5.326 1.00 69.31 314 ARG A O 1
ATOM 2365 N N . VAL A 1 315 ? 6.223 -0.630 6.659 1.00 73.94 315 VAL A N 1
ATOM 2366 C CA . VAL A 1 315 ? 5.909 -2.057 6.551 1.00 73.94 315 VAL A CA 1
ATOM 2367 C C . VAL A 1 315 ? 5.830 -2.608 7.969 1.00 73.94 315 VAL A C 1
ATOM 2369 O O . VAL A 1 315 ? 6.803 -2.540 8.716 1.00 73.94 315 VAL A O 1
ATOM 2372 N N . SER A 1 316 ? 4.660 -3.118 8.344 1.00 80.38 316 SER A N 1
ATOM 2373 C CA . SER A 1 316 ? 4.410 -3.739 9.643 1.00 80.38 316 SER A CA 1
ATOM 2374 C C . SER A 1 316 ? 3.610 -5.014 9.421 1.00 80.38 316 SER A C 1
ATOM 2376 O O . SER A 1 316 ? 2.647 -5.024 8.654 1.00 80.38 316 SER A O 1
ATOM 2378 N N . VAL A 1 317 ? 4.026 -6.092 10.077 1.00 85.88 317 VAL A N 1
ATOM 2379 C CA . VAL A 1 317 ? 3.401 -7.413 9.972 1.00 85.88 317 VAL A CA 1
ATOM 2380 C C . VAL A 1 317 ? 3.183 -7.980 11.368 1.00 85.88 317 VAL A C 1
ATOM 2382 O O . VAL A 1 317 ? 3.936 -7.674 12.296 1.00 85.88 317 VAL A O 1
ATOM 2385 N N . ARG A 1 318 ? 2.150 -8.808 11.515 1.00 89.94 318 ARG A N 1
ATOM 2386 C CA . ARG A 1 318 ? 1.929 -9.628 12.705 1.00 89.94 318 ARG A CA 1
ATOM 2387 C C . ARG A 1 318 ? 2.354 -11.058 12.399 1.00 89.94 318 ARG A C 1
ATOM 2389 O O . ARG A 1 318 ? 1.819 -11.657 11.474 1.00 89.94 318 ARG A O 1
ATOM 2396 N N . ILE A 1 319 ? 3.292 -11.584 13.179 1.00 88.25 319 ILE A N 1
ATOM 2397 C CA . ILE A 1 319 ? 3.788 -12.958 13.053 1.00 88.25 319 ILE A CA 1
ATOM 2398 C C . ILE A 1 319 ? 3.407 -13.734 14.318 1.00 88.25 319 ILE A C 1
ATOM 2400 O O . ILE A 1 319 ? 3.737 -13.277 15.414 1.00 88.25 319 ILE A O 1
ATOM 2404 N N . PRO A 1 320 ? 2.719 -14.881 14.207 1.00 89.62 320 PRO A N 1
ATOM 2405 C CA . PRO A 1 320 ? 2.432 -15.740 15.351 1.00 89.62 320 PRO A CA 1
ATOM 2406 C C . PRO A 1 320 ? 3.708 -16.208 16.062 1.00 89.62 320 PRO A C 1
ATOM 2408 O O . PRO A 1 320 ? 4.688 -16.601 15.424 1.00 89.62 320 PRO A O 1
ATOM 2411 N N . VAL A 1 321 ? 3.690 -16.235 17.396 1.00 92.06 321 VAL A N 1
ATOM 2412 C CA . VAL A 1 321 ? 4.801 -16.769 18.202 1.00 92.06 321 VAL A CA 1
ATOM 2413 C C . VAL A 1 321 ? 5.093 -18.233 17.851 1.00 92.06 321 VAL A C 1
ATOM 2415 O O . VAL A 1 321 ? 6.260 -18.635 17.854 1.00 92.06 321 VAL A O 1
ATOM 2418 N N . SER A 1 322 ? 4.071 -19.023 17.503 1.00 89.31 322 SER A N 1
ATOM 2419 C CA . SER A 1 322 ? 4.226 -20.405 17.027 1.00 89.31 322 SER A CA 1
ATOM 2420 C C . SER A 1 322 ? 5.206 -20.538 15.859 1.00 89.31 322 SER A C 1
ATOM 2422 O O . SER A 1 322 ? 6.031 -21.453 15.854 1.00 89.31 322 SER A O 1
ATOM 2424 N N . ASP A 1 323 ? 5.166 -19.608 14.908 1.00 88.56 323 ASP A N 1
ATOM 2425 C CA . ASP A 1 323 ? 5.937 -19.693 13.665 1.00 88.56 323 ASP A CA 1
ATOM 2426 C C . ASP A 1 323 ? 7.407 -19.345 13.916 1.00 88.56 323 ASP A C 1
ATOM 2428 O O . ASP A 1 323 ? 8.321 -19.995 13.394 1.00 88.56 323 ASP A O 1
ATOM 2432 N N . VAL A 1 324 ? 7.640 -18.368 14.799 1.00 90.06 324 VAL A N 1
ATOM 2433 C CA . VAL A 1 324 ? 8.983 -18.004 15.269 1.00 90.06 324 VAL A CA 1
ATOM 2434 C C . VAL A 1 324 ? 9.609 -19.158 16.047 1.00 90.06 324 VAL A C 1
ATOM 2436 O O . VAL A 1 324 ? 10.776 -19.471 15.823 1.00 90.06 324 VAL A O 1
ATOM 2439 N N . ARG A 1 325 ? 8.845 -19.832 16.919 1.00 91.19 325 ARG A N 1
ATOM 2440 C CA . ARG A 1 325 ? 9.320 -21.006 17.675 1.00 91.19 325 ARG A CA 1
ATOM 2441 C C . ARG A 1 325 ? 9.723 -22.151 16.759 1.00 91.19 325 ARG A C 1
ATOM 2443 O O . ARG A 1 325 ? 10.858 -22.610 16.840 1.00 91.19 325 ARG A O 1
ATOM 2450 N N . ALA A 1 326 ? 8.822 -22.564 15.868 1.00 86.62 326 ALA A N 1
ATOM 2451 C CA . ALA A 1 326 ? 9.080 -23.656 14.933 1.00 86.62 326 ALA A CA 1
ATOM 2452 C C . ALA A 1 326 ? 10.316 -23.370 14.062 1.00 86.62 326 ALA A C 1
ATOM 2454 O O . ALA A 1 326 ? 11.130 -24.254 13.790 1.00 86.62 326 ALA A O 1
ATOM 2455 N N . THR A 1 327 ? 10.495 -22.109 13.661 1.00 88.38 327 THR A N 1
ATOM 2456 C CA . THR A 1 327 ? 11.661 -21.680 12.885 1.00 88.38 327 THR A CA 1
ATOM 2457 C C . THR A 1 327 ? 12.942 -21.653 13.717 1.00 88.38 327 THR A C 1
ATOM 2459 O O . THR A 1 327 ? 13.966 -22.149 13.253 1.00 88.38 327 THR A O 1
ATOM 2462 N N . ALA A 1 328 ? 12.906 -21.137 14.948 1.00 88.00 328 ALA A N 1
ATOM 2463 C CA . ALA A 1 328 ? 14.058 -21.133 15.849 1.00 88.00 328 ALA A CA 1
ATOM 2464 C C . ALA A 1 328 ? 14.553 -22.559 16.146 1.00 88.00 328 ALA A C 1
ATOM 2466 O O . ALA A 1 328 ? 15.750 -22.823 16.042 1.00 88.00 328 ALA A O 1
ATOM 2467 N N . GLU A 1 329 ? 13.630 -23.492 16.401 1.00 88.44 329 GLU A N 1
ATOM 2468 C CA . GLU A 1 329 ? 13.939 -24.912 16.601 1.00 88.44 329 GLU A CA 1
ATOM 2469 C C . GLU A 1 329 ? 14.631 -25.521 15.377 1.00 88.44 329 GLU A C 1
ATOM 2471 O O . GLU A 1 329 ? 15.676 -26.161 15.509 1.00 88.44 329 GLU A O 1
ATOM 2476 N N . ARG A 1 330 ? 14.111 -25.263 14.169 1.00 88.56 330 ARG A N 1
ATOM 2477 C CA . ARG A 1 330 ? 14.733 -25.709 12.911 1.00 88.56 330 ARG A CA 1
ATOM 2478 C C . ARG A 1 330 ? 16.138 -25.132 12.712 1.00 88.56 330 ARG A C 1
ATOM 2480 O O . ARG A 1 330 ? 16.994 -25.805 12.142 1.00 88.56 330 ARG A O 1
ATOM 2487 N N . LEU A 1 331 ? 16.375 -23.899 13.160 1.00 83.69 331 LEU A N 1
ATOM 2488 C CA . LEU A 1 331 ? 17.672 -23.222 13.075 1.00 83.69 331 LEU A CA 1
ATOM 2489 C C . LEU A 1 331 ? 18.635 -23.597 14.218 1.00 83.69 331 LEU A C 1
ATOM 2491 O O . LEU A 1 331 ? 19.785 -23.157 14.199 1.00 83.69 331 LEU A O 1
ATOM 2495 N N . GLY A 1 332 ? 18.199 -24.394 15.200 1.00 83.38 332 GLY A N 1
ATOM 2496 C CA . GLY A 1 332 ? 19.006 -24.771 16.364 1.00 83.38 332 GLY A CA 1
ATOM 2497 C C . GLY A 1 332 ? 19.266 -23.620 17.344 1.00 83.38 332 GLY A C 1
ATOM 2498 O O . GLY A 1 332 ? 20.297 -23.624 18.018 1.00 83.38 332 GLY A O 1
ATOM 2499 N N . LYS A 1 333 ? 18.366 -22.630 17.394 1.00 70.44 333 LYS A N 1
ATOM 2500 C CA . LYS A 1 333 ? 18.414 -21.484 18.315 1.00 70.44 333 LYS A CA 1
ATOM 2501 C C . LYS A 1 333 ? 17.482 -21.677 19.501 1.00 70.44 333 LYS A C 1
ATOM 2503 O O . LYS A 1 333 ? 16.375 -22.228 19.321 1.00 70.44 333 LYS A O 1
#

Organism: NCBI:txid1951

InterPro domains:
  IPR009839 SseB, N-terminal domain [PF07179] (228-326)
  IPR047659 Type VII secretion system-associated protein [NF033532] (169-326)

Sequence (333 aa):
MSETLLGSRDDATAVRGTERARCALRWWREEGAPMPYGVEAAGPWGSVQGRNHDLSHALAEVRRQLEAGGWLLAVNGARPDVRQSGMVAGSGTDRAYVITPGEPTDPEKMVGLFDDAPVEAVMTLADQDAAYRRLLETPMRRPSAREPSGPATPRLTDELRAQAKRAPGSWLYSIDPMYDPAGQVPPFAIIGAWPVNNYGDPGPFQHNPNYRPSPVSLGMPAPTDAVDAALQRAATGHGPDEAVVEALAAATVFLPDDGPDIAVYTDEQGEFVPVLTHPGHAPATVPRLRPVECAQLARLLPPEMGLKLNPGGRVSVRIPVSDVRATAERLGK

Radius of gyration: 26.81 Å; chains: 1; bounding box: 69×51×71 Å